Protein AF-A0A821HVY5-F1 (afdb_monomer)

Mean predicted aligned error: 15.12 Å

Sequence (178 aa):
MSQFQRIVSSIETFTDIDECVDFLTDIKDQQVFFIVSDKTSETFVPLIHDVPQIDSIYIFYDNVVNHEQNMKEWRKVKAVVNDISFICDQLKQNTRQCELNLIPISIVSASSVVDLNELDQSFMYSQLLKETLLEMKYDDKAKKEFVDFCRVLYSDNNVQLGIIDEFERDYHLHSPIW

pLDDT: mean 75.5, std 14.52, range [31.12, 94.88]

Foldseek 3Di:
DQPPDDPPPDDDDDPDLVVVVVVLQPDDPAADEAEEEPVCCVPRCVVCLPRPSYQAYEYAYCDDDPPVPPPVVRPRYPYYDPDVVVVVVVVVVVVVVVVVVVPPDDLDDPPPPDDPVSVVVSVVVVVVVVVCVVPDDDDLVVVVVVLVVQCVVCVPPPVSPVVSVCCNVCVVVDDDDD

Nearest PDB structures (foldseek):
  1p91-assembly1_A  TM=6.527E-01  e=1.108E-01  Escherichia coli
  6ulu-assembly1_A  TM=2.894E-01  e=2.275E-01  Salmonella enterica subsp. enterica serovar Typhimurium
  6qe6-assembly2_B  TM=4.703E-01  e=7.882E-01  Mycoplasma capricolum subsp. capricolum
  6o96-assembly1_K  TM=4.948E-01  e=2.245E+00  Homo sapiens
  1pjt-assembly1_A  TM=2.813E-01  e=1.024E+00  Salmonella enterica subsp. enterica serovar Typhimurium

Secondary structure (DSSP, 8-state):
--------------S-HHHHHHHHHH--S--EEEEEEHHHHHHHHHHHTT-TTEEEEEEE-SS----HHHHTTSTTEEEEES-HHHHHHHHHHHHHHHHHHT-S--SS-TT-SS-TTHHHHHHHHHHHHHHHHHHS---HHHHHHHHHHHHHHTTT-HHHHHHHHHHHHHTTTSPPP-

Radius of gyration: 22.74 Å; Cα contacts (8 Å, |Δi|>4): 103; chains: 1; bounding box: 56×32×54 Å

Solvent-accessible surface area (backbone atoms only — not comparable to full-atom values): 11254 Å² total; per-residue (Å²): 143,79,88,75,76,79,87,69,86,76,86,84,85,72,93,51,68,65,64,45,49,53,52,62,69,70,58,81,92,57,80,38,79,46,77,39,51,47,97,52,35,84,73,44,46,79,75,51,70,78,44,83,42,53,66,38,34,36,35,40,35,95,64,99,66,96,61,73,81,71,56,73,76,42,90,42,50,77,48,80,42,70,51,66,66,59,54,52,53,51,50,52,51,52,51,49,51,54,53,58,71,63,49,93,74,76,69,64,70,95,78,71,85,81,58,83,68,55,57,61,52,28,48,52,52,51,50,52,48,50,50,51,63,70,69,51,82,83,46,76,63,56,53,48,54,50,50,54,51,49,48,65,76,36,68,90,34,70,68,60,44,51,52,50,55,49,47,71,72,46,54,82,80,50,76,81,89,127

Structure (mmCIF, N/CA/C/O backbone):
data_AF-A0A821HVY5-F1
#
_entry.id   AF-A0A821HVY5-F1
#
loop_
_atom_site.group_PDB
_atom_site.id
_atom_site.type_symbol
_atom_site.label_atom_id
_atom_site.label_alt_id
_atom_site.label_comp_id
_atom_site.label_asym_id
_atom_site.label_entity_id
_atom_site.label_seq_id
_atom_site.pdbx_PDB_ins_code
_atom_site.Cartn_x
_atom_site.Cartn_y
_atom_site.Cartn_z
_atom_site.occupancy
_atom_site.B_iso_or_equiv
_atom_site.auth_seq_id
_atom_site.auth_comp_id
_atom_site.auth_asym_id
_atom_site.auth_atom_id
_atom_site.pdbx_PDB_model_num
ATOM 1 N N . MET A 1 1 ? 3.796 -16.084 -13.811 1.00 31.12 1 MET A N 1
ATOM 2 C CA . MET A 1 1 ? 4.777 -15.288 -13.047 1.00 31.12 1 MET A CA 1
ATOM 3 C C . MET A 1 1 ? 4.561 -13.824 -13.385 1.00 31.12 1 MET A C 1
ATOM 5 O O . MET A 1 1 ? 4.973 -13.400 -14.452 1.00 31.12 1 MET A O 1
ATOM 9 N N . SER A 1 2 ? 3.865 -13.098 -12.514 1.00 34.97 2 SER A N 1
ATOM 10 C CA . SER A 1 2 ? 3.763 -11.630 -12.508 1.00 34.97 2 SER A CA 1
ATOM 11 C C . SER A 1 2 ? 3.148 -11.234 -11.159 1.00 34.97 2 SER A C 1
ATOM 13 O O . SER A 1 2 ? 1.987 -10.854 -11.073 1.00 34.97 2 SER A O 1
ATOM 15 N N . GLN A 1 3 ? 3.897 -11.462 -10.075 1.00 40.59 3 GLN A N 1
ATOM 16 C CA . GLN A 1 3 ? 3.490 -11.159 -8.693 1.00 40.59 3 GLN A CA 1
ATOM 17 C C . GLN A 1 3 ? 4.004 -9.781 -8.244 1.00 40.59 3 GLN A C 1
ATOM 19 O O . GLN A 1 3 ? 4.443 -9.614 -7.116 1.00 40.59 3 GLN A O 1
ATOM 24 N N . PHE A 1 4 ? 3.965 -8.783 -9.124 1.00 43.47 4 PHE A N 1
ATOM 25 C CA . PHE A 1 4 ? 4.011 -7.392 -8.680 1.00 43.47 4 PHE A CA 1
ATOM 26 C C . PHE A 1 4 ? 2.579 -6.887 -8.732 1.00 43.47 4 PHE A C 1
ATOM 28 O O . PHE A 1 4 ? 2.100 -6.407 -9.757 1.00 43.47 4 PHE A O 1
ATOM 35 N N . GLN A 1 5 ? 1.854 -7.151 -7.646 1.00 44.25 5 GLN A N 1
ATOM 36 C CA . GLN A 1 5 ? 0.486 -6.692 -7.491 1.00 44.25 5 GLN A CA 1
ATOM 37 C C . GLN A 1 5 ? 0.465 -5.170 -7.581 1.00 44.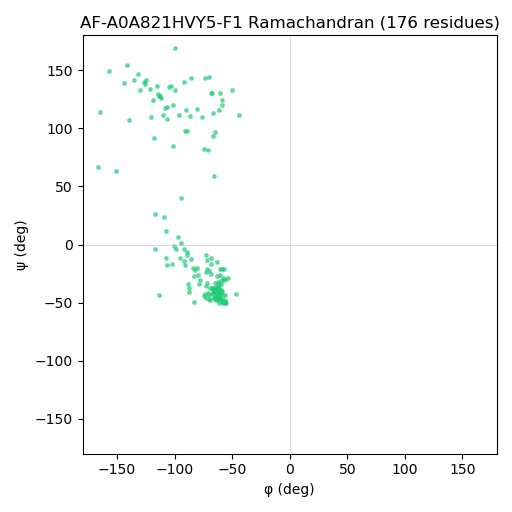25 5 GLN A C 1
ATOM 39 O O . GLN A 1 5 ? 1.149 -4.463 -6.845 1.00 44.25 5 GLN A O 1
ATOM 44 N N . ARG A 1 6 ? -0.350 -4.691 -8.516 1.00 47.44 6 ARG A N 1
ATOM 45 C CA . ARG A 1 6 ? -0.863 -3.329 -8.595 1.00 47.44 6 ARG A CA 1
ATOM 46 C C . ARG A 1 6 ? -1.301 -2.927 -7.177 1.00 47.44 6 ARG A C 1
ATOM 48 O O . ARG A 1 6 ? -2.285 -3.478 -6.687 1.00 47.44 6 ARG A O 1
ATOM 55 N N . ILE A 1 7 ? -0.609 -1.992 -6.517 1.00 49.81 7 ILE A N 1
ATOM 56 C CA . ILE A 1 7 ? -1.192 -1.303 -5.356 1.00 49.81 7 ILE A CA 1
ATOM 57 C C . ILE A 1 7 ? -2.270 -0.386 -5.927 1.00 49.81 7 ILE A C 1
ATOM 59 O O . ILE A 1 7 ? -2.045 0.789 -6.205 1.00 49.81 7 ILE A O 1
ATOM 63 N N . VAL A 1 8 ? -3.439 -0.949 -6.209 1.00 50.59 8 VAL A N 1
ATOM 64 C CA . VAL A 1 8 ? -4.644 -0.141 -6.336 1.00 50.59 8 VAL A CA 1
ATOM 65 C C . VAL A 1 8 ? -5.209 -0.076 -4.942 1.00 50.59 8 VAL A C 1
ATOM 67 O O . VAL A 1 8 ? -5.856 -1.011 -4.487 1.00 50.59 8 VAL A O 1
ATOM 70 N N . SER A 1 9 ? -4.919 1.019 -4.252 1.00 62.47 9 SER A N 1
ATOM 71 C CA . SER A 1 9 ? -5.702 1.404 -3.089 1.00 62.47 9 SER A CA 1
ATOM 72 C C . SER A 1 9 ? -7.101 1.759 -3.596 1.00 62.47 9 SER A C 1
ATOM 74 O O . SER A 1 9 ? -7.320 2.869 -4.079 1.00 62.47 9 SER A O 1
ATOM 76 N N . SER A 1 10 ? -8.023 0.797 -3.586 1.00 71.50 10 SER A N 1
ATOM 77 C CA . SER A 1 10 ? -9.446 1.067 -3.782 1.00 71.50 10 SER A CA 1
ATOM 78 C C . SER A 1 10 ? -10.073 1.442 -2.442 1.00 71.50 10 SER A C 1
ATOM 80 O O . SER A 1 10 ? -9.687 0.932 -1.390 1.00 71.50 10 SER A O 1
ATOM 82 N N . ILE A 1 11 ? -11.011 2.384 -2.481 1.00 80.00 11 ILE A N 1
ATOM 83 C CA . ILE A 1 11 ? -11.826 2.750 -1.325 1.00 80.00 11 ILE A CA 1
ATOM 84 C C . ILE A 1 11 ? -13.228 2.258 -1.636 1.00 80.00 11 ILE A C 1
ATOM 86 O O . ILE A 1 11 ? -13.880 2.802 -2.523 1.00 80.00 11 ILE A O 1
ATOM 90 N N . GLU A 1 12 ? -13.669 1.246 -0.899 1.00 85.75 12 GLU A N 1
ATOM 91 C CA . GLU A 1 12 ? -15.028 0.722 -0.978 1.00 85.75 12 GLU A CA 1
ATOM 92 C C . GLU A 1 12 ? -15.813 1.187 0.248 1.00 85.75 12 GLU A C 1
ATOM 94 O O . GLU A 1 12 ? -15.304 1.164 1.374 1.00 85.75 12 GLU A O 1
ATOM 99 N N . THR A 1 13 ? -17.047 1.639 0.037 1.00 86.38 13 THR A N 1
ATOM 100 C CA . THR A 1 13 ? -17.940 2.082 1.108 1.00 86.38 13 THR A CA 1
ATOM 101 C C . THR A 1 13 ? -19.215 1.258 1.090 1.00 86.38 13 THR A C 1
ATOM 103 O O . THR A 1 13 ? -19.829 1.062 0.046 1.00 86.38 13 THR A O 1
ATOM 106 N N . PHE A 1 14 ? -19.632 0.806 2.268 1.00 87.00 14 PHE A N 1
ATOM 107 C CA . PHE A 1 14 ? -20.808 -0.039 2.429 1.00 87.00 14 PHE A CA 1
ATOM 108 C C . PHE A 1 14 ? -21.761 0.590 3.437 1.00 87.00 14 PHE A C 1
ATOM 110 O O . PHE A 1 14 ? -21.341 1.107 4.475 1.00 87.00 14 PHE A O 1
ATOM 117 N N . THR A 1 15 ? -23.052 0.550 3.124 1.00 84.12 15 THR A N 1
ATOM 118 C CA . THR A 1 15 ? -24.129 0.903 4.063 1.00 84.12 15 THR A CA 1
ATOM 119 C C . THR A 1 15 ? -24.883 -0.325 4.560 1.00 84.12 15 THR A C 1
ATOM 121 O O . THR A 1 15 ? -25.583 -0.232 5.566 1.00 84.12 15 THR A O 1
ATOM 124 N N . ASP A 1 16 ? -24.745 -1.448 3.854 1.00 85.62 16 ASP A N 1
ATOM 125 C CA . ASP A 1 16 ? -25.322 -2.739 4.201 1.00 85.62 16 ASP A CA 1
ATOM 126 C C . ASP A 1 16 ? -24.247 -3.661 4.798 1.00 85.62 16 ASP A C 1
ATOM 128 O O . ASP A 1 16 ? -23.102 -3.697 4.340 1.00 85.62 16 ASP A O 1
ATOM 132 N N . ILE A 1 17 ? -24.613 -4.355 5.874 1.00 81.25 17 ILE A N 1
ATOM 133 C CA . ILE A 1 17 ? -23.706 -5.218 6.639 1.00 81.25 17 ILE A CA 1
ATOM 134 C C . ILE A 1 17 ? -23.402 -6.502 5.870 1.00 81.25 17 ILE A C 1
ATOM 136 O O . ILE A 1 17 ? -22.245 -6.919 5.849 1.00 81.25 17 ILE A O 1
ATOM 140 N N . ASP A 1 18 ? -24.411 -7.107 5.245 1.00 84.69 18 ASP A N 1
ATOM 141 C CA . ASP A 1 18 ? -24.272 -8.392 4.565 1.00 84.69 18 ASP A CA 1
ATOM 142 C C . ASP A 1 18 ? -23.429 -8.215 3.297 1.00 84.69 18 ASP A C 1
ATOM 144 O O . ASP A 1 18 ? -22.467 -8.952 3.094 1.00 84.69 18 ASP A O 1
ATOM 148 N N . GLU A 1 19 ? -23.678 -7.150 2.527 1.00 88.38 19 GLU A N 1
ATOM 149 C CA . GLU A 1 19 ? -22.866 -6.800 1.351 1.00 88.38 19 GLU A CA 1
ATOM 150 C C . GLU A 1 19 ? -21.386 -6.579 1.713 1.00 88.38 19 GLU A C 1
ATOM 152 O O . GLU A 1 19 ? -20.480 -7.013 0.997 1.00 88.38 19 GLU A O 1
ATOM 157 N N . CYS A 1 20 ? -21.126 -5.934 2.854 1.00 88.75 20 CYS A N 1
ATOM 158 C CA . CYS A 1 20 ? -19.768 -5.696 3.332 1.00 88.75 20 CYS A CA 1
ATOM 159 C C . CYS A 1 20 ? -19.060 -6.998 3.731 1.00 88.75 20 CYS A C 1
ATOM 161 O O . CYS A 1 20 ? -17.885 -7.189 3.410 1.00 88.75 20 CYS A O 1
ATOM 163 N N . VAL A 1 21 ? -19.760 -7.898 4.430 1.00 85.44 21 VAL A N 1
ATOM 164 C CA . VAL A 1 21 ? -19.210 -9.201 4.826 1.00 85.44 21 VAL A CA 1
ATOM 165 C C . VAL A 1 21 ? -18.942 -10.064 3.598 1.00 85.44 21 VAL A C 1
ATOM 167 O O . VAL A 1 21 ? -17.841 -10.603 3.488 1.00 85.44 21 VAL A O 1
ATOM 170 N N . ASP A 1 22 ? -19.884 -10.135 2.659 1.00 87.75 22 ASP A N 1
ATOM 171 C CA . ASP A 1 22 ? -19.725 -10.882 1.410 1.00 87.75 22 ASP A CA 1
ATOM 172 C C . ASP A 1 22 ? -18.475 -10.405 0.658 1.00 87.75 22 ASP A C 1
ATOM 174 O O . ASP A 1 22 ? -17.584 -11.206 0.353 1.00 87.75 22 ASP A O 1
ATOM 178 N N . PHE A 1 23 ? -18.324 -9.086 0.493 1.00 89.00 23 PHE A N 1
ATOM 179 C CA . PHE A 1 23 ? -17.137 -8.488 -0.116 1.00 89.00 23 PHE A CA 1
ATOM 180 C C . PHE A 1 23 ? -15.838 -8.883 0.604 1.00 89.00 23 PHE A C 1
ATOM 182 O O . PHE A 1 23 ? -14.874 -9.311 -0.034 1.00 89.00 23 PHE A O 1
ATOM 189 N N . LEU A 1 24 ? -15.805 -8.781 1.937 1.00 87.00 24 LEU A N 1
ATOM 190 C CA . LEU A 1 24 ? -14.633 -9.145 2.739 1.00 87.00 24 LEU A CA 1
ATOM 191 C C . LEU A 1 24 ? -14.269 -10.631 2.607 1.00 87.00 24 LEU A C 1
ATOM 193 O O . LEU A 1 24 ? -13.085 -10.971 2.646 1.00 87.00 24 LEU A O 1
ATOM 197 N N . THR A 1 25 ? -15.261 -11.510 2.447 1.00 83.06 25 THR A N 1
ATOM 198 C CA . THR A 1 25 ? -15.037 -12.955 2.291 1.00 83.06 25 THR A CA 1
ATOM 199 C C . THR A 1 25 ? -14.616 -13.367 0.880 1.00 83.06 25 THR A C 1
ATOM 201 O O . THR A 1 25 ? -13.905 -14.365 0.729 1.00 83.06 25 THR A O 1
ATOM 204 N N . ASP A 1 26 ? -14.983 -12.590 -0.141 1.00 86.06 26 ASP A N 1
ATOM 205 C CA . ASP A 1 26 ? -14.648 -12.870 -1.540 1.00 86.06 26 ASP A CA 1
ATOM 206 C C . ASP A 1 26 ? -13.235 -12.409 -1.935 1.00 86.06 26 ASP A C 1
ATOM 208 O O . ASP A 1 26 ? -12.638 -12.945 -2.880 1.00 86.06 26 ASP A O 1
ATOM 212 N N . ILE A 1 27 ? -12.654 -11.459 -1.197 1.00 84.88 27 ILE A N 1
ATOM 213 C CA . ILE A 1 27 ? -11.277 -11.000 -1.408 1.00 84.88 27 ILE A CA 1
ATOM 214 C C . ILE A 1 27 ? -10.279 -12.111 -1.053 1.00 84.88 27 ILE A C 1
ATOM 216 O O . ILE A 1 27 ? -10.306 -12.685 0.034 1.00 84.88 27 ILE A O 1
ATOM 220 N N . LYS A 1 28 ? -9.327 -12.390 -1.952 1.00 76.56 28 LYS A N 1
ATOM 221 C CA . LYS A 1 28 ? -8.307 -13.441 -1.747 1.00 76.56 28 LYS A CA 1
ATOM 222 C C . LYS A 1 28 ? -6.890 -12.912 -1.604 1.00 76.56 28 LYS A C 1
ATOM 224 O O . LYS A 1 28 ? -6.168 -13.349 -0.717 1.00 76.56 28 LYS A O 1
ATOM 229 N N . ASP A 1 29 ? -6.511 -11.957 -2.447 1.00 75.19 29 ASP A N 1
ATOM 230 C CA . ASP A 1 29 ? -5.110 -11.558 -2.604 1.00 75.19 29 ASP A CA 1
ATOM 231 C C . ASP A 1 29 ? -4.851 -10.095 -2.204 1.00 75.19 29 ASP A C 1
ATOM 233 O O . ASP A 1 29 ? -3.936 -9.466 -2.731 1.00 75.19 29 ASP A O 1
ATOM 237 N N . GLN A 1 30 ? -5.667 -9.525 -1.311 1.00 76.12 30 GLN A N 1
ATOM 238 C CA . GLN A 1 30 ? -5.525 -8.140 -0.847 1.00 76.12 30 GLN A CA 1
ATOM 239 C C . GLN A 1 30 ? -5.594 -8.063 0.680 1.00 76.12 30 GLN A C 1
ATOM 241 O O . GLN A 1 30 ? -6.319 -8.827 1.318 1.00 76.12 30 GLN A O 1
ATOM 246 N N . GLN A 1 31 ? -4.845 -7.118 1.251 1.00 81.19 31 GLN A N 1
ATOM 247 C CA . GLN A 1 31 ? -5.000 -6.714 2.645 1.00 81.19 31 GLN A CA 1
ATOM 248 C C . GLN A 1 31 ? -5.978 -5.548 2.746 1.00 81.19 31 GLN A C 1
ATOM 250 O O . GLN A 1 31 ? -5.938 -4.618 1.941 1.00 81.19 31 GLN A O 1
ATOM 255 N N . VAL A 1 32 ? -6.828 -5.592 3.766 1.00 86.94 32 VAL A N 1
ATOM 256 C CA . VAL A 1 32 ? -7.878 -4.606 4.007 1.00 86.94 32 VAL A CA 1
ATOM 257 C C . VAL A 1 32 ? -7.574 -3.822 5.279 1.00 86.94 32 VAL A C 1
ATOM 259 O O . VAL A 1 32 ? -7.379 -4.396 6.356 1.00 86.94 32 VAL A O 1
ATOM 262 N N . PHE A 1 33 ? -7.597 -2.496 5.152 1.00 87.06 33 PHE A N 1
ATOM 263 C CA . PHE A 1 33 ? -7.709 -1.570 6.273 1.00 87.06 33 PHE A CA 1
ATOM 264 C C . PHE A 1 33 ? -9.178 -1.188 6.417 1.00 87.06 33 PHE A C 1
ATOM 266 O O . PHE A 1 33 ? -9.741 -0.531 5.544 1.00 87.06 33 PHE A O 1
ATOM 273 N N . PHE A 1 34 ? -9.813 -1.630 7.498 1.00 89.00 34 PHE A N 1
ATOM 274 C CA . PHE A 1 34 ? -11.249 -1.469 7.682 1.00 89.00 34 PHE A CA 1
ATOM 275 C C . PHE A 1 34 ? -11.556 -0.277 8.590 1.00 89.00 34 PHE A C 1
ATOM 277 O O . PHE A 1 34 ? -10.957 -0.144 9.657 1.00 89.00 34 PHE A O 1
ATOM 284 N N . ILE A 1 35 ? -12.500 0.577 8.190 1.00 88.56 35 ILE A N 1
ATOM 285 C CA . ILE A 1 35 ? -12.980 1.706 8.997 1.00 88.56 35 ILE A CA 1
ATOM 286 C C . ILE A 1 35 ? -14.470 1.505 9.251 1.00 88.56 35 ILE A C 1
ATOM 288 O O . ILE A 1 35 ? -15.245 1.384 8.306 1.00 88.56 35 ILE A O 1
ATOM 292 N N . VAL A 1 36 ? -14.880 1.496 10.517 1.00 86.81 36 VAL A N 1
ATOM 293 C CA . VAL A 1 36 ? -16.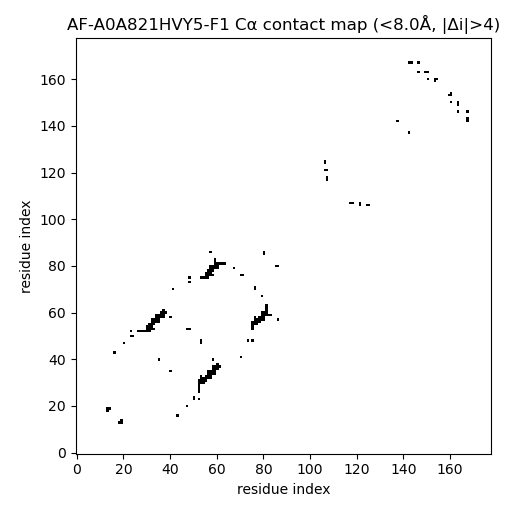278 1.295 10.915 1.00 86.81 36 VAL A CA 1
ATOM 294 C C . VAL A 1 36 ? -16.763 2.428 11.799 1.00 86.81 36 VAL A C 1
ATOM 296 O O . VAL A 1 36 ? -16.032 2.915 12.660 1.00 86.81 36 VAL A O 1
ATOM 299 N N . SER A 1 37 ? -18.013 2.844 11.601 1.00 81.56 37 SER A N 1
ATOM 300 C CA . SER A 1 37 ? -18.649 3.806 12.496 1.00 81.56 37 SER A CA 1
ATOM 301 C C . SER A 1 37 ? -19.016 3.152 13.831 1.00 81.56 37 SER A C 1
ATOM 303 O O . SER A 1 37 ? -19.459 2.003 13.873 1.00 81.56 37 SER A O 1
ATOM 305 N N . ASP A 1 38 ? -18.875 3.891 14.926 1.00 70.19 38 ASP A N 1
ATOM 306 C CA . ASP A 1 38 ? -19.070 3.372 16.284 1.00 70.19 38 ASP A CA 1
ATOM 307 C C . ASP A 1 38 ? -20.474 2.812 16.554 1.00 70.19 38 ASP A C 1
ATOM 309 O O . ASP A 1 38 ? -20.627 1.781 17.197 1.00 70.19 38 ASP A O 1
ATOM 313 N N . LYS A 1 39 ? -21.515 3.400 15.950 1.00 68.19 39 LYS A N 1
ATOM 314 C CA . LYS A 1 39 ? -22.911 2.945 16.112 1.00 68.19 39 LYS A CA 1
ATOM 315 C C . LYS A 1 39 ? -23.145 1.492 15.678 1.00 68.19 39 LYS A C 1
ATOM 317 O O . LYS A 1 39 ? -24.141 0.895 16.072 1.00 68.19 39 LYS A O 1
ATOM 322 N N . THR A 1 40 ? -22.258 0.952 14.848 1.00 65.50 40 THR A N 1
ATOM 323 C CA . THR A 1 40 ? -22.327 -0.401 14.278 1.00 65.50 40 THR A CA 1
ATOM 324 C C . THR A 1 40 ? -21.161 -1.286 14.724 1.00 65.50 40 THR A C 1
ATOM 326 O O . THR A 1 40 ? -21.114 -2.466 14.384 1.00 65.50 40 THR A O 1
ATOM 329 N N . SER A 1 41 ? -20.204 -0.738 15.476 1.00 67.38 41 SER A N 1
ATOM 330 C CA . SER A 1 41 ? -18.918 -1.379 15.756 1.00 67.38 41 SER A CA 1
ATOM 331 C C . SER A 1 41 ? -19.057 -2.573 16.713 1.00 67.38 41 SER A C 1
ATOM 333 O O . SER A 1 41 ? -18.479 -3.630 16.460 1.00 67.38 41 SER A O 1
ATOM 335 N N . GLU A 1 42 ? -19.880 -2.451 17.761 1.00 71.88 42 GLU A N 1
ATOM 336 C CA . GLU A 1 42 ? -20.090 -3.498 18.774 1.00 71.88 42 GLU A CA 1
ATOM 337 C C . GLU A 1 42 ? -20.686 -4.785 18.188 1.00 71.88 42 GLU A C 1
ATOM 339 O O . GLU A 1 42 ? -20.377 -5.881 18.651 1.00 71.88 42 GLU A O 1
ATOM 344 N N . THR A 1 43 ? -21.519 -4.668 17.152 1.00 74.06 43 THR A N 1
ATOM 345 C CA . THR A 1 43 ? -22.148 -5.819 16.487 1.00 74.06 43 THR A CA 1
ATOM 346 C C . THR A 1 43 ? -21.280 -6.373 15.363 1.00 74.06 43 THR A C 1
ATOM 348 O O . THR A 1 43 ? -21.261 -7.580 15.136 1.00 74.06 43 THR A O 1
ATOM 351 N N . PHE A 1 44 ? -20.550 -5.503 14.664 1.00 78.75 44 PHE A N 1
ATOM 352 C CA . PHE A 1 44 ? -19.846 -5.869 13.439 1.00 78.75 44 PHE A CA 1
ATOM 353 C C . PHE A 1 44 ? -18.440 -6.419 13.695 1.00 78.75 44 PHE A C 1
ATOM 355 O O . PHE A 1 44 ? -18.048 -7.411 13.086 1.00 78.75 44 PHE A O 1
ATOM 362 N N . VAL A 1 45 ? -17.684 -5.838 14.635 1.00 82.62 45 VAL A N 1
ATOM 363 C CA . VAL A 1 45 ? -16.309 -6.281 14.931 1.00 82.62 45 VAL A CA 1
ATOM 364 C C . VAL A 1 45 ? -16.241 -7.774 15.301 1.00 82.62 45 VAL A C 1
ATOM 366 O O . VAL A 1 45 ? -15.386 -8.463 14.742 1.00 82.62 45 VAL A O 1
ATOM 369 N N . PRO A 1 46 ? -17.145 -8.337 16.130 1.00 84.06 46 PRO A N 1
ATOM 370 C CA . PRO A 1 46 ? -17.157 -9.774 16.407 1.00 84.06 46 PRO A CA 1
ATOM 371 C C . PRO A 1 46 ? -17.370 -10.661 15.170 1.00 84.06 46 PRO A C 1
ATOM 373 O O . PRO A 1 46 ? -16.899 -11.792 15.167 1.00 84.06 46 PRO A O 1
ATOM 376 N N . LEU A 1 47 ? -18.028 -10.174 14.114 1.00 82.62 47 LEU A N 1
ATOM 377 C CA . LEU A 1 47 ? -18.259 -10.945 12.884 1.00 82.62 47 LEU A CA 1
ATOM 378 C C . LEU A 1 47 ? -17.022 -10.979 11.981 1.00 82.62 47 LEU A C 1
ATOM 380 O O . LEU A 1 47 ? -16.766 -11.986 11.327 1.00 82.62 47 LEU A O 1
ATOM 384 N N . ILE A 1 48 ? -16.245 -9.892 11.960 1.00 84.81 48 ILE A N 1
ATOM 385 C CA . ILE A 1 48 ? -15.147 -9.715 10.998 1.00 84.81 48 ILE A CA 1
ATOM 386 C C . ILE A 1 48 ? -13.742 -9.842 11.598 1.00 84.81 48 ILE A C 1
ATOM 388 O O . ILE A 1 48 ? -12.769 -9.930 10.852 1.00 84.81 48 ILE A O 1
ATOM 392 N N . HIS A 1 49 ? -13.590 -9.862 12.927 1.00 82.25 49 HIS A N 1
ATOM 393 C CA . HIS A 1 49 ? -12.265 -9.855 13.564 1.00 82.25 49 HIS A CA 1
ATOM 394 C C . HIS A 1 49 ? -11.370 -11.033 13.143 1.00 82.25 49 HIS A C 1
ATOM 396 O O . HIS A 1 49 ? -10.148 -10.885 13.083 1.00 82.25 49 HIS A O 1
ATOM 402 N N . ASP A 1 50 ? -11.949 -12.177 12.786 1.00 84.19 50 ASP A N 1
ATOM 403 C CA . ASP A 1 50 ? -11.199 -13.361 12.364 1.00 84.19 50 ASP A CA 1
ATOM 404 C C . ASP A 1 50 ? -10.921 -13.421 10.855 1.00 84.19 50 ASP A C 1
ATOM 406 O O . ASP A 1 50 ? -10.122 -14.252 10.426 1.00 84.19 50 ASP A O 1
ATOM 410 N N . VAL A 1 51 ? -11.473 -12.504 10.048 1.00 86.56 51 VAL A N 1
ATOM 411 C CA . VAL A 1 51 ? -11.259 -12.467 8.588 1.00 86.56 51 VAL A CA 1
ATOM 412 C C . VAL A 1 51 ? -9.766 -12.253 8.285 1.00 86.56 51 VAL A C 1
ATOM 414 O O . VAL A 1 51 ? -9.222 -11.203 8.649 1.00 86.56 51 VAL A O 1
ATOM 417 N N . PRO A 1 52 ? -9.065 -13.217 7.655 1.00 85.56 52 PRO A N 1
ATOM 418 C CA . PRO A 1 52 ? -7.611 -13.159 7.464 1.00 85.56 52 PRO A CA 1
ATOM 419 C C . PRO A 1 52 ? -7.117 -11.951 6.663 1.00 85.56 52 PRO A C 1
ATOM 421 O O . PRO A 1 52 ? -6.016 -11.465 6.904 1.00 85.56 52 PRO A O 1
ATOM 424 N N . GLN A 1 53 ? -7.934 -11.471 5.729 1.00 86.62 53 GLN A N 1
ATOM 425 C CA . GLN A 1 53 ? -7.637 -10.364 4.825 1.00 86.62 53 GLN A CA 1
ATOM 426 C C . GLN A 1 53 ? -7.603 -9.016 5.555 1.00 86.62 53 GLN A C 1
ATOM 428 O O . GLN A 1 53 ? -6.962 -8.080 5.083 1.00 86.62 53 GLN A O 1
ATOM 433 N N . ILE A 1 54 ? -8.268 -8.901 6.708 1.00 88.69 54 ILE A N 1
ATOM 434 C CA . ILE A 1 54 ? -8.273 -7.674 7.504 1.00 88.69 54 ILE A CA 1
ATOM 435 C C . ILE A 1 54 ? -6.982 -7.605 8.313 1.00 88.69 54 ILE A C 1
ATOM 437 O O . ILE A 1 54 ? -6.754 -8.426 9.205 1.00 88.69 54 ILE A O 1
ATOM 441 N N . ASP A 1 55 ? -6.168 -6.593 8.025 1.00 86.69 55 ASP A N 1
ATOM 442 C CA . ASP A 1 55 ? -4.949 -6.299 8.781 1.00 86.69 55 ASP A CA 1
ATOM 443 C C . ASP A 1 55 ? -5.269 -5.479 10.037 1.00 86.69 55 ASP A C 1
ATOM 445 O O . ASP A 1 55 ? -4.868 -5.819 11.154 1.00 86.69 55 ASP A O 1
ATOM 449 N N . SER A 1 56 ? -6.045 -4.409 9.850 1.00 87.56 56 SER A N 1
ATOM 450 C CA . SER A 1 56 ? -6.311 -3.416 10.885 1.00 87.56 56 SER A CA 1
ATOM 451 C C . SER A 1 56 ? -7.741 -2.885 10.797 1.00 87.56 56 SER A C 1
ATOM 453 O O . SER A 1 56 ? -8.250 -2.609 9.711 1.00 87.56 56 SER A O 1
ATOM 455 N N . ILE A 1 57 ? -8.367 -2.711 11.961 1.00 88.56 57 ILE A N 1
ATOM 456 C CA . ILE A 1 57 ? -9.701 -2.131 12.138 1.00 88.56 57 ILE A CA 1
ATOM 457 C C . ILE A 1 57 ? -9.562 -0.799 12.881 1.00 88.56 57 ILE A C 1
ATOM 459 O O . ILE A 1 57 ? -8.960 -0.734 13.959 1.00 88.56 57 ILE A O 1
ATOM 463 N N . TYR A 1 58 ? -10.153 0.249 12.315 1.00 87.31 58 TYR A N 1
ATOM 464 C CA . TYR A 1 58 ? -10.265 1.582 12.896 1.00 87.31 58 TYR A CA 1
ATOM 465 C C . TYR A 1 58 ? -11.731 1.889 13.170 1.00 87.31 58 TYR A C 1
ATOM 467 O O . TYR A 1 58 ? -12.584 1.735 12.298 1.00 87.31 58 TYR A O 1
ATOM 475 N N . ILE A 1 59 ? -12.028 2.333 14.384 1.00 85.88 59 ILE A N 1
ATOM 476 C CA . ILE A 1 59 ? -13.393 2.645 14.798 1.00 85.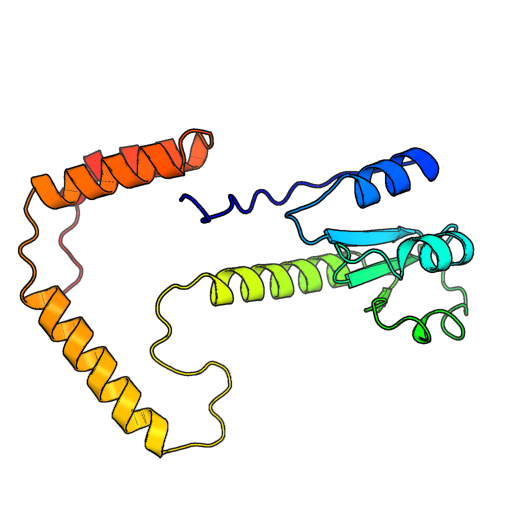88 59 ILE A CA 1
ATOM 477 C C . ILE A 1 59 ? -13.513 4.159 14.900 1.00 85.88 59 ILE A C 1
ATOM 479 O O . ILE A 1 59 ? -12.802 4.790 15.684 1.00 85.88 59 ILE A O 1
ATOM 483 N N . PHE A 1 60 ? -14.383 4.733 14.073 1.00 85.12 60 PHE A N 1
ATOM 484 C CA . PHE A 1 60 ? -14.637 6.165 14.017 1.00 85.12 60 PHE A CA 1
ATOM 485 C C . PHE A 1 60 ? -15.934 6.504 14.758 1.00 85.12 60 PHE A C 1
ATOM 487 O O . PHE A 1 60 ? -17.009 6.024 14.386 1.00 85.12 60 PHE A O 1
ATOM 494 N N . TYR A 1 61 ? -15.852 7.335 15.799 1.00 81.62 61 TYR A N 1
ATOM 495 C CA . TYR A 1 61 ? -17.017 7.780 16.569 1.00 81.62 61 TYR A CA 1
ATOM 496 C C . TYR A 1 61 ? -17.246 9.286 16.437 1.00 81.62 61 TYR A C 1
ATOM 498 O O . TYR A 1 61 ? -16.322 10.086 16.530 1.00 81.62 61 TYR A O 1
ATOM 506 N N . ASP A 1 62 ? -18.509 9.670 16.260 1.00 67.50 62 ASP A N 1
ATOM 507 C CA . ASP A 1 62 ? -18.922 11.067 16.054 1.00 67.50 62 ASP A CA 1
ATOM 508 C C . ASP A 1 62 ? -19.266 11.777 17.384 1.00 67.50 62 ASP A C 1
ATOM 510 O O . ASP A 1 62 ? -19.308 13.000 17.461 1.00 67.50 62 ASP A O 1
ATOM 514 N N . ASN A 1 63 ? -19.504 11.016 18.463 1.00 62.81 63 ASN A N 1
ATOM 515 C CA . ASN A 1 63 ? -19.872 11.532 19.785 1.00 62.81 63 ASN A CA 1
ATOM 516 C C . ASN A 1 63 ? -19.081 10.840 20.896 1.00 62.81 63 ASN A C 1
ATOM 518 O O . ASN A 1 63 ? -18.882 9.631 20.860 1.00 62.81 63 ASN A O 1
ATOM 522 N N . VAL A 1 64 ? -18.678 11.609 21.910 1.00 57.50 64 VAL A N 1
ATOM 523 C CA . VAL A 1 64 ? -17.939 11.126 23.085 1.00 57.50 64 VAL A CA 1
ATOM 524 C C . VAL A 1 64 ? -18.818 10.161 23.881 1.00 57.50 64 VAL A C 1
ATOM 526 O O . VAL A 1 64 ? -19.648 10.596 24.680 1.00 57.50 64 VAL A O 1
ATOM 529 N N . VAL A 1 65 ? -18.655 8.857 23.676 1.00 55.78 65 VAL A N 1
ATOM 530 C CA . VAL A 1 65 ? -19.293 7.849 24.524 1.00 55.78 65 VAL A CA 1
ATOM 531 C C . VAL A 1 65 ? -18.248 6.830 24.980 1.00 55.78 65 VAL A C 1
ATOM 533 O O . VAL A 1 65 ? -17.424 6.359 24.204 1.00 55.78 65 VAL A O 1
ATOM 536 N N . ASN A 1 66 ? -18.269 6.545 26.285 1.00 53.97 66 ASN A N 1
ATOM 537 C CA . ASN A 1 66 ? -17.367 5.664 27.037 1.00 53.97 66 ASN A CA 1
ATOM 538 C C . ASN A 1 66 ? -17.496 4.172 26.632 1.00 53.97 66 ASN A C 1
ATOM 540 O O . ASN A 1 66 ? -17.800 3.332 27.475 1.00 53.97 66 ASN A O 1
ATOM 544 N N . HIS A 1 67 ? -17.261 3.815 25.367 1.00 55.22 67 HIS A N 1
ATOM 545 C CA . HIS A 1 67 ? -17.246 2.412 24.907 1.00 55.22 67 HIS A CA 1
ATOM 546 C C . HIS A 1 67 ? -15.831 1.813 24.822 1.00 55.22 67 HIS A C 1
ATOM 548 O O . HIS A 1 67 ? -15.650 0.667 24.410 1.00 55.22 67 HIS A O 1
ATOM 554 N N . GLU A 1 68 ? -14.806 2.544 25.283 1.00 54.94 68 GLU A N 1
ATOM 555 C CA . GLU A 1 68 ? -13.401 2.111 25.230 1.00 54.94 68 GLU A CA 1
ATOM 556 C C . GLU A 1 68 ? -13.110 0.768 25.922 1.00 54.94 68 GLU A C 1
ATOM 558 O O . GLU A 1 68 ? -12.083 0.149 25.631 1.00 54.94 68 GLU A O 1
ATOM 563 N N . GLN A 1 69 ? -13.963 0.321 26.850 1.00 54.31 69 GLN A N 1
ATOM 564 C CA . GLN A 1 69 ? -13.654 -0.829 27.699 1.00 54.31 69 GLN A CA 1
ATOM 565 C C . GLN A 1 69 ? -13.692 -2.182 26.967 1.00 54.31 69 GLN A C 1
ATOM 567 O O . GLN A 1 69 ? -12.887 -3.042 27.307 1.00 54.31 69 GLN A O 1
ATOM 572 N N . ASN A 1 70 ? -14.555 -2.372 25.960 1.00 56.09 70 ASN A N 1
ATOM 573 C CA . ASN A 1 70 ? -14.796 -3.708 25.383 1.00 56.09 70 ASN A CA 1
ATOM 574 C C . ASN A 1 70 ? -14.082 -3.952 24.044 1.00 56.09 70 ASN A C 1
ATOM 576 O O . ASN A 1 70 ? -13.938 -5.090 23.609 1.00 56.09 70 ASN A O 1
ATOM 580 N N . MET A 1 71 ? -13.615 -2.902 23.364 1.00 61.59 71 MET A N 1
ATOM 581 C CA . MET A 1 71 ? -13.088 -3.039 21.997 1.00 61.59 71 MET A CA 1
ATOM 582 C C . MET A 1 71 ? -11.578 -3.296 21.938 1.00 61.59 71 MET A C 1
ATOM 584 O O . MET A 1 71 ? -11.069 -3.735 20.909 1.00 61.59 71 MET A O 1
ATOM 588 N N . LYS A 1 72 ? -10.864 -3.085 23.054 1.00 63.34 72 LYS A N 1
ATOM 589 C CA . LYS A 1 72 ? -9.423 -3.375 23.188 1.00 63.34 72 LYS A CA 1
ATOM 590 C C . LYS A 1 72 ? -9.115 -4.877 23.266 1.00 63.34 72 LYS A C 1
ATOM 592 O O . LYS A 1 72 ? -7.950 -5.257 23.206 1.00 63.34 72 LYS A O 1
ATOM 597 N N . GLU A 1 73 ? -10.133 -5.727 23.396 1.00 74.12 73 GLU A N 1
ATOM 598 C CA . GLU A 1 73 ? -9.975 -7.187 23.450 1.00 74.12 73 GLU A CA 1
ATOM 599 C C . GLU A 1 73 ? -9.616 -7.789 22.080 1.00 74.12 73 GLU A C 1
ATOM 601 O O . GLU A 1 73 ? -8.969 -8.837 21.997 1.00 74.12 73 GLU A O 1
ATOM 606 N N . TRP A 1 74 ? -9.959 -7.100 20.989 1.00 81.50 74 TRP A N 1
ATOM 607 C CA . TRP A 1 74 ? -9.732 -7.577 19.630 1.00 81.50 74 TRP A CA 1
ATOM 608 C C . TRP A 1 74 ? -8.365 -7.140 19.101 1.00 81.50 74 TRP A C 1
ATOM 610 O O . TRP A 1 74 ? -8.121 -5.960 18.861 1.00 81.50 74 TRP A O 1
ATOM 620 N N . ARG A 1 75 ? -7.477 -8.105 18.825 1.00 82.88 75 ARG A N 1
ATOM 621 C CA . ARG A 1 75 ? -6.087 -7.836 18.395 1.00 82.88 75 ARG A CA 1
ATOM 622 C C . ARG A 1 75 ? -5.956 -6.953 17.148 1.00 82.88 75 ARG A C 1
ATOM 624 O O . ARG A 1 75 ? -4.943 -6.272 16.999 1.00 82.88 75 ARG A O 1
ATOM 631 N N . LYS A 1 76 ? -6.937 -7.000 16.242 1.00 88.25 76 LYS A N 1
ATOM 632 C CA . LYS A 1 76 ? -6.928 -6.233 14.986 1.00 88.25 76 LYS A CA 1
ATOM 633 C C . LYS A 1 76 ? -7.477 -4.814 15.131 1.00 88.25 76 LYS A C 1
ATOM 635 O O . LYS A 1 76 ? -7.283 -4.009 14.226 1.00 88.25 76 LYS A O 1
ATOM 640 N N . VAL A 1 77 ? -8.127 -4.478 16.247 1.00 86.94 77 VAL A N 1
ATOM 641 C CA . VAL A 1 77 ? -8.592 -3.109 16.504 1.00 86.94 77 VAL A CA 1
ATOM 642 C C . VAL A 1 77 ? -7.390 -2.262 16.908 1.00 86.94 77 VAL A C 1
ATOM 644 O O . VAL A 1 77 ? -6.810 -2.447 17.976 1.00 86.94 77 VAL A O 1
ATOM 647 N N . LYS A 1 78 ? -6.983 -1.347 16.024 1.00 85.25 78 LYS A N 1
ATOM 648 C CA . LYS A 1 78 ? -5.799 -0.500 16.232 1.00 85.25 78 LYS A CA 1
ATOM 649 C C . LYS A 1 78 ? -6.123 0.772 16.991 1.00 85.25 78 LYS A C 1
ATOM 651 O O . LYS A 1 78 ? -5.308 1.225 17.791 1.00 85.25 78 LYS A O 1
ATOM 656 N N . ALA A 1 79 ? -7.285 1.360 16.723 1.00 81.00 79 ALA A N 1
ATOM 657 C CA . ALA A 1 79 ? -7.675 2.616 17.337 1.00 81.00 79 ALA A CA 1
ATOM 658 C C . ALA A 1 79 ? -9.192 2.809 17.333 1.00 81.00 79 ALA A C 1
ATOM 660 O O . ALA A 1 79 ? -9.891 2.385 16.411 1.00 81.00 79 ALA A O 1
ATOM 661 N N . VAL A 1 80 ? -9.659 3.516 18.359 1.00 82.69 80 VAL A N 1
ATOM 662 C CA . VAL A 1 80 ? -11.015 4.050 18.481 1.00 82.69 80 VAL A CA 1
ATOM 663 C C . VAL A 1 80 ? -10.850 5.560 18.615 1.00 82.69 80 VAL A C 1
ATOM 665 O O . VAL A 1 80 ? -10.286 6.020 19.607 1.00 82.69 80 VAL A O 1
ATOM 668 N N . VAL A 1 81 ? -11.239 6.334 17.599 1.00 82.81 81 VAL A N 1
ATOM 669 C CA . VAL A 1 81 ? -10.955 7.782 17.526 1.00 82.81 81 VAL A CA 1
ATOM 670 C C . VAL A 1 81 ? -12.121 8.580 16.945 1.00 82.81 81 VAL A C 1
ATOM 672 O O . VAL A 1 81 ? -12.904 8.069 16.151 1.00 82.81 81 VAL A O 1
ATOM 675 N N . ASN A 1 82 ? -12.204 9.858 17.313 1.00 82.69 82 ASN A N 1
ATOM 676 C CA . ASN A 1 82 ? -13.131 10.840 16.734 1.00 82.69 82 ASN A CA 1
ATOM 677 C C . ASN A 1 82 ? -12.480 11.760 15.698 1.00 82.69 82 ASN A C 1
ATOM 679 O O . ASN A 1 82 ? -13.142 12.626 15.133 1.00 82.69 82 ASN A O 1
ATOM 683 N N . ASP A 1 83 ? -11.181 11.599 15.457 1.00 82.31 83 ASP A N 1
ATOM 684 C CA . ASP A 1 83 ? -10.452 12.393 14.482 1.00 82.31 83 ASP A CA 1
ATOM 685 C C . ASP A 1 83 ? -10.147 11.547 13.248 1.00 82.31 83 ASP A C 1
ATOM 687 O O . ASP A 1 83 ? -9.292 10.658 13.260 1.00 82.31 83 ASP A O 1
ATOM 691 N N . ILE A 1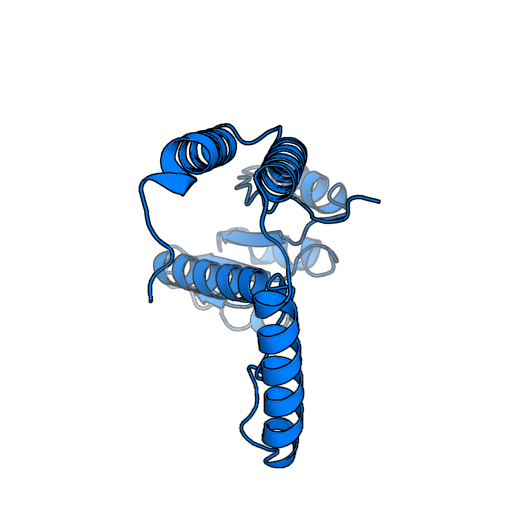 84 ? -10.847 11.843 12.155 1.00 82.56 84 ILE A N 1
ATOM 692 C CA . ILE A 1 84 ? -10.603 11.199 10.865 1.00 82.56 84 ILE A CA 1
ATOM 693 C C . ILE A 1 84 ? -9.195 11.516 10.347 1.00 82.56 84 ILE A C 1
ATOM 695 O O . ILE A 1 84 ? -8.603 10.694 9.649 1.00 82.56 84 ILE A O 1
ATOM 699 N N . SER A 1 85 ? -8.619 12.662 10.730 1.00 83.44 85 SER A N 1
ATOM 700 C CA . SER A 1 85 ? -7.259 13.063 10.355 1.00 83.44 85 SER A CA 1
ATOM 701 C C . SER A 1 85 ? -6.231 12.101 10.942 1.00 83.44 85 SER A C 1
ATOM 703 O O . SER A 1 85 ? -5.306 11.698 10.239 1.00 83.44 85 SER A O 1
ATOM 705 N N . PHE A 1 86 ? -6.443 11.642 12.181 1.00 83.94 86 PHE A N 1
ATOM 706 C CA . PHE A 1 86 ? -5.619 10.606 12.799 1.00 83.94 86 PHE A CA 1
ATOM 707 C C . PHE A 1 86 ? -5.647 9.308 11.985 1.00 83.94 86 PHE A C 1
ATOM 709 O O . PHE A 1 86 ? -4.592 8.748 11.690 1.00 83.94 86 PHE A O 1
ATOM 716 N N . ILE A 1 87 ? -6.835 8.847 11.574 1.00 83.88 87 ILE A N 1
ATOM 717 C CA . ILE A 1 87 ? -6.966 7.646 10.734 1.00 83.88 87 ILE A CA 1
ATOM 718 C C . ILE A 1 87 ? -6.247 7.864 9.398 1.00 83.88 87 ILE A C 1
ATOM 720 O O . ILE A 1 87 ? -5.468 7.013 8.978 1.00 83.88 87 ILE A O 1
ATOM 724 N N . CYS A 1 88 ? -6.435 9.021 8.760 1.00 81.50 88 CYS A N 1
ATOM 725 C CA . CYS A 1 88 ? -5.761 9.358 7.506 1.00 81.50 88 CYS A CA 1
ATOM 726 C C . CYS A 1 88 ? -4.236 9.316 7.639 1.00 81.50 88 CYS A C 1
ATOM 728 O O . CYS A 1 88 ? -3.554 8.795 6.759 1.00 81.50 88 CYS A O 1
ATOM 730 N N . ASP A 1 89 ? -3.684 9.852 8.722 1.00 83.00 89 ASP A N 1
ATOM 731 C CA . ASP A 1 89 ? -2.240 9.876 8.932 1.00 83.00 89 ASP A CA 1
ATOM 732 C C . ASP A 1 89 ? -1.681 8.490 9.272 1.00 83.00 89 ASP A C 1
ATOM 734 O O . ASP A 1 89 ? -0.610 8.135 8.775 1.00 83.00 89 ASP A O 1
ATOM 738 N N . GLN A 1 90 ? -2.427 7.668 10.017 1.00 81.06 90 GLN A N 1
ATOM 739 C CA . GLN A 1 90 ? -2.093 6.257 10.232 1.00 81.06 90 GLN A CA 1
ATOM 740 C C . GLN A 1 90 ? -2.102 5.468 8.918 1.00 81.06 90 GLN A C 1
ATOM 742 O O . GLN A 1 90 ? -1.153 4.743 8.629 1.00 81.06 90 GLN A O 1
ATOM 747 N N . LEU A 1 91 ? -3.119 5.661 8.075 1.00 80.44 91 LEU A N 1
ATOM 748 C CA . LEU A 1 91 ? -3.184 5.024 6.759 1.00 80.44 91 LEU A CA 1
ATOM 749 C C . LEU A 1 91 ? -2.025 5.464 5.863 1.00 80.44 91 LEU A C 1
ATOM 751 O O . LEU A 1 91 ? -1.413 4.620 5.213 1.00 80.44 91 LEU A O 1
ATOM 755 N N . LYS A 1 92 ? -1.659 6.753 5.861 1.00 78.44 92 LYS A N 1
ATOM 756 C CA . LYS A 1 92 ? -0.481 7.241 5.123 1.00 78.44 92 LYS A CA 1
ATOM 757 C C . LYS A 1 92 ? 0.809 6.593 5.621 1.00 78.44 92 LYS A C 1
ATOM 759 O O . LYS A 1 92 ? 1.645 6.225 4.802 1.00 78.44 92 LYS A O 1
ATOM 764 N N . GLN A 1 93 ? 0.996 6.468 6.934 1.00 73.19 93 GLN A N 1
ATOM 765 C CA . GLN A 1 93 ? 2.186 5.825 7.503 1.00 73.19 93 GLN A CA 1
ATOM 766 C C . GLN A 1 93 ? 2.247 4.339 7.142 1.00 73.19 93 GLN A C 1
ATOM 768 O O . GLN A 1 93 ? 3.284 3.871 6.678 1.00 73.19 93 GLN A O 1
ATOM 773 N N . ASN A 1 94 ? 1.130 3.624 7.268 1.00 68.50 94 ASN A N 1
ATOM 774 C CA . ASN A 1 94 ? 1.056 2.203 6.939 1.00 68.50 94 ASN A CA 1
ATOM 775 C C . ASN A 1 94 ? 1.250 1.955 5.439 1.00 68.50 94 ASN A C 1
ATOM 777 O O . ASN A 1 94 ? 2.000 1.061 5.062 1.00 68.50 94 ASN A O 1
ATOM 781 N N . THR A 1 95 ? 0.668 2.799 4.583 1.00 65.75 95 THR A N 1
ATOM 782 C CA . THR A 1 95 ? 0.865 2.725 3.126 1.00 65.75 95 THR A CA 1
ATOM 783 C C . THR A 1 95 ? 2.329 2.971 2.763 1.00 65.75 95 THR A C 1
ATOM 785 O O . THR A 1 95 ? 2.900 2.202 1.998 1.00 65.75 95 THR A O 1
ATOM 788 N N . ARG A 1 96 ? 2.9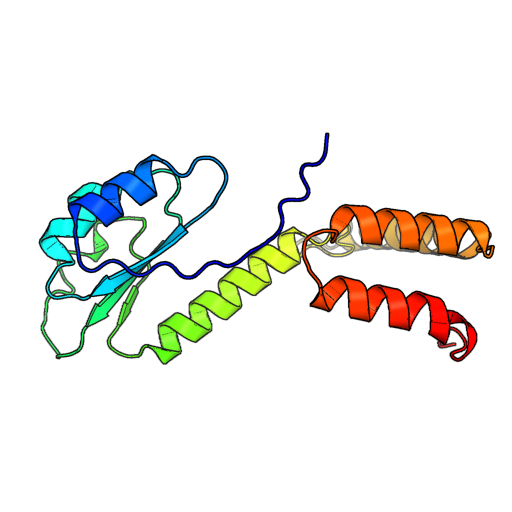86 3.964 3.382 1.00 62.88 96 ARG A N 1
ATOM 789 C CA . ARG A 1 96 ? 4.429 4.202 3.198 1.00 62.88 96 ARG A CA 1
ATOM 790 C C . ARG A 1 96 ? 5.278 3.023 3.664 1.00 62.88 96 ARG A C 1
ATOM 792 O O . ARG A 1 96 ? 6.262 2.696 3.015 1.00 62.88 96 ARG A O 1
ATOM 799 N N . GLN A 1 97 ? 4.919 2.364 4.763 1.00 58.31 97 GLN A N 1
ATOM 800 C CA . GLN A 1 97 ? 5.633 1.168 5.212 1.00 58.31 97 GLN A CA 1
ATOM 801 C C . GLN A 1 97 ? 5.458 0.003 4.226 1.00 58.31 97 GLN A C 1
ATOM 803 O O . GLN A 1 97 ? 6.417 -0.721 3.961 1.00 58.31 97 GLN A O 1
ATOM 808 N N . CYS A 1 98 ? 4.269 -0.154 3.637 1.00 56.59 98 CYS A N 1
ATOM 809 C CA . CYS A 1 98 ? 4.044 -1.094 2.540 1.00 56.59 98 CYS A CA 1
ATOM 810 C C . CYS A 1 98 ? 4.890 -0.740 1.305 1.00 56.59 98 CYS A C 1
ATOM 812 O O . CYS A 1 98 ? 5.498 -1.634 0.729 1.00 56.59 98 CYS A O 1
ATOM 814 N N . GLU A 1 99 ? 5.005 0.539 0.937 1.00 57.09 99 GLU A N 1
ATOM 815 C CA . GLU A 1 99 ? 5.884 1.009 -0.149 1.00 57.09 99 GLU A CA 1
ATOM 816 C C . GLU A 1 99 ? 7.370 0.735 0.138 1.00 57.09 99 GLU A C 1
ATOM 818 O O . GLU A 1 99 ? 8.092 0.281 -0.746 1.00 57.09 99 GLU A O 1
ATOM 823 N N . LEU A 1 100 ? 7.830 0.941 1.378 1.00 51.56 100 LEU A N 1
ATOM 824 C CA . LEU A 1 100 ? 9.204 0.633 1.793 1.00 51.56 100 LEU A CA 1
ATOM 825 C C . L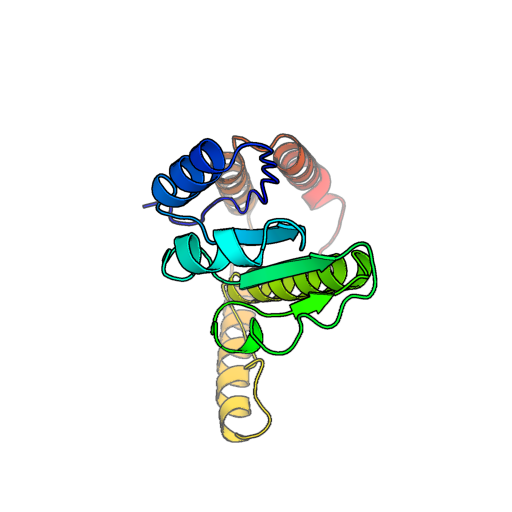EU A 1 100 ? 9.503 -0.873 1.728 1.00 51.56 100 LEU A C 1
ATOM 827 O O . LEU A 1 100 ? 10.587 -1.262 1.301 1.00 51.56 100 LEU A O 1
ATOM 831 N N . ASN A 1 101 ? 8.536 -1.723 2.085 1.00 52.28 101 ASN A N 1
ATOM 832 C CA . ASN A 1 101 ? 8.650 -3.181 1.947 1.00 52.28 101 ASN A CA 1
ATOM 833 C C . ASN A 1 101 ? 8.654 -3.647 0.478 1.00 52.28 101 ASN A C 1
ATOM 835 O O . ASN A 1 101 ? 9.034 -4.781 0.195 1.00 52.28 101 ASN A O 1
ATOM 839 N N . LEU A 1 102 ? 8.222 -2.789 -0.448 1.00 52.81 102 LEU A N 1
ATOM 840 C CA . LEU A 1 102 ? 8.261 -3.032 -1.888 1.00 52.81 102 LEU A CA 1
ATOM 841 C C . LEU A 1 102 ? 9.543 -2.517 -2.540 1.00 52.81 102 LEU A C 1
ATOM 843 O O . LEU A 1 102 ? 9.731 -2.753 -3.734 1.00 52.81 102 LEU A O 1
ATOM 847 N N . ILE A 1 103 ? 10.429 -1.847 -1.792 1.00 57.06 103 ILE A N 1
ATOM 848 C CA . ILE A 1 103 ? 11.755 -1.501 -2.297 1.00 57.06 103 ILE A CA 1
ATOM 849 C C . ILE A 1 103 ? 12.519 -2.818 -2.484 1.00 57.06 103 ILE A C 1
ATOM 851 O O . ILE A 1 103 ? 12.850 -3.484 -1.502 1.00 57.06 103 ILE A O 1
ATOM 855 N N . PRO A 1 104 ? 12.847 -3.208 -3.728 1.00 52.09 104 PRO A N 1
ATOM 856 C CA . PRO A 1 104 ? 13.476 -4.498 -3.998 1.00 52.09 104 PRO A CA 1
ATOM 857 C C . PRO A 1 104 ? 14.917 -4.580 -3.466 1.00 52.09 104 PRO A C 1
ATOM 859 O O . PRO A 1 104 ? 15.507 -5.658 -3.457 1.00 52.09 104 PRO A O 1
ATOM 862 N N . ILE A 1 105 ? 15.501 -3.448 -3.054 1.00 56.88 105 ILE A N 1
ATOM 863 C CA . ILE A 1 105 ? 16.885 -3.324 -2.592 1.00 56.88 105 ILE A CA 1
ATOM 864 C C . ILE A 1 105 ? 16.942 -2.378 -1.381 1.00 56.88 105 ILE A C 1
ATOM 866 O O . ILE A 1 105 ? 16.842 -1.164 -1.540 1.00 56.88 105 ILE A O 1
ATOM 870 N N . SER A 1 106 ? 17.166 -2.918 -0.178 1.00 60.56 106 SER A N 1
ATOM 871 C CA . SER A 1 106 ? 17.526 -2.125 1.007 1.00 60.56 106 SER A CA 1
ATOM 872 C C . SER A 1 106 ? 19.001 -2.332 1.333 1.00 60.56 106 SER A C 1
ATOM 874 O O . SER A 1 106 ? 19.424 -3.454 1.598 1.00 60.56 106 SER A O 1
ATOM 876 N N . ILE A 1 107 ? 19.790 -1.258 1.295 1.00 61.97 107 ILE A N 1
ATOM 877 C CA . ILE A 1 107 ? 21.236 -1.315 1.574 1.00 61.97 107 ILE A CA 1
ATOM 878 C C . ILE A 1 107 ? 21.505 -1.274 3.083 1.00 61.97 107 ILE A C 1
ATOM 880 O O . ILE A 1 107 ? 22.498 -1.825 3.539 1.00 61.97 107 ILE A O 1
ATOM 884 N N . VAL A 1 108 ? 20.611 -0.672 3.869 1.00 61.38 108 VAL A N 1
ATOM 885 C CA . VAL A 1 108 ? 20.721 -0.586 5.331 1.00 61.38 108 VAL A CA 1
ATOM 886 C C . VAL A 1 108 ? 19.430 -1.120 5.945 1.00 61.38 108 VAL A C 1
ATOM 888 O O . VAL A 1 108 ? 18.347 -0.882 5.410 1.00 61.38 108 VAL A O 1
ATOM 891 N N . SER A 1 109 ? 19.526 -1.873 7.039 1.00 57.91 109 SER A N 1
ATOM 892 C CA . SER A 1 109 ? 18.345 -2.368 7.747 1.00 57.91 109 SER A CA 1
ATOM 893 C C . SER A 1 109 ? 17.593 -1.207 8.408 1.00 57.91 109 SER A C 1
ATOM 895 O O . SER A 1 109 ? 18.182 -0.406 9.131 1.00 57.91 109 SER A O 1
ATOM 897 N N . ALA A 1 110 ? 16.276 -1.114 8.198 1.00 55.53 110 ALA A N 1
ATOM 898 C CA . ALA A 1 110 ? 15.443 -0.055 8.783 1.00 55.53 110 ALA A CA 1
ATOM 899 C C . ALA A 1 110 ? 15.405 -0.089 10.328 1.00 55.53 110 ALA A C 1
ATOM 901 O O . ALA A 1 110 ? 15.001 0.885 10.960 1.00 55.53 110 ALA A O 1
ATOM 902 N N . SER A 1 111 ? 15.833 -1.197 10.945 1.00 53.12 111 SER A N 1
ATOM 903 C CA . SER A 1 111 ? 15.837 -1.413 12.395 1.00 53.12 111 SER A CA 1
ATOM 904 C C . SER A 1 111 ? 17.230 -1.381 13.037 1.00 53.12 111 SER A C 1
ATOM 906 O O . SER A 1 111 ? 17.368 -1.794 14.190 1.00 53.12 111 SER A O 1
ATOM 908 N N . SER A 1 112 ? 18.280 -0.944 12.331 1.00 48.88 112 SER A N 1
ATOM 909 C CA . SER A 1 112 ? 19.660 -1.063 12.821 1.00 48.88 112 SER A CA 1
ATOM 910 C C . SER A 1 112 ? 19.985 -0.050 13.929 1.00 48.88 112 SER A C 1
ATOM 912 O O . SER A 1 112 ? 20.599 0.991 13.698 1.00 48.88 112 SER A O 1
ATOM 914 N N . VAL A 1 113 ? 19.599 -0.373 15.165 1.00 52.53 113 VAL A N 1
ATOM 915 C CA . VAL A 1 113 ? 20.194 0.211 16.379 1.00 52.53 113 VAL A CA 1
ATOM 916 C C . VAL A 1 113 ? 21.308 -0.697 16.930 1.00 52.53 113 VAL A C 1
ATOM 918 O O . VAL A 1 113 ? 22.062 -0.274 17.799 1.00 52.53 113 VAL A O 1
ATOM 921 N N . VAL A 1 114 ? 21.458 -1.942 16.454 1.00 53.09 114 VAL A N 1
ATOM 922 C CA . VAL A 1 114 ? 22.323 -2.929 17.127 1.00 53.09 114 VAL A CA 1
ATOM 923 C C . VAL A 1 114 ? 22.930 -3.970 16.170 1.00 53.09 114 VAL A C 1
ATOM 925 O O . VAL A 1 114 ? 22.656 -5.148 16.322 1.00 53.09 114 VAL A O 1
ATOM 928 N N . ASP A 1 115 ? 23.767 -3.579 15.207 1.00 54.59 115 ASP A N 1
ATOM 929 C CA . ASP A 1 115 ? 24.926 -4.415 14.832 1.00 54.59 115 ASP A CA 1
ATOM 930 C C . ASP A 1 115 ? 25.932 -3.614 13.994 1.00 54.59 115 ASP A C 1
ATOM 932 O O . ASP A 1 115 ? 25.651 -3.198 12.873 1.00 54.59 115 ASP A O 1
ATOM 936 N N . LEU A 1 116 ? 27.131 -3.385 14.532 1.00 54.59 116 LEU A N 1
ATOM 937 C CA . LEU A 1 116 ? 28.202 -2.692 13.804 1.00 54.59 116 LEU A CA 1
ATOM 938 C C . LEU A 1 116 ? 28.795 -3.569 12.683 1.00 54.59 116 LEU A C 1
ATOM 940 O O . LEU A 1 116 ? 29.476 -3.039 11.811 1.00 54.59 116 LEU A O 1
ATOM 944 N N . ASN A 1 117 ? 28.502 -4.878 12.668 1.00 58.16 117 ASN A N 1
ATOM 945 C CA . ASN A 1 117 ? 28.942 -5.800 11.615 1.00 58.16 117 ASN A CA 1
ATOM 946 C C . ASN A 1 117 ? 28.072 -5.753 10.338 1.00 58.16 117 ASN A C 1
ATOM 948 O O . ASN A 1 117 ? 28.543 -6.154 9.274 1.00 58.16 117 ASN A O 1
ATOM 952 N N . GLU A 1 118 ? 26.828 -5.250 10.392 1.00 53.91 118 GLU A N 1
ATOM 953 C CA . GLU A 1 118 ? 25.998 -5.038 9.185 1.00 53.91 118 GLU A CA 1
ATOM 954 C C . GLU A 1 118 ? 26.554 -3.913 8.292 1.00 53.91 118 GLU A C 1
ATOM 956 O O . GLU A 1 118 ? 26.344 -3.905 7.073 1.00 53.91 118 GLU A O 1
ATOM 961 N N . LEU A 1 119 ? 27.307 -2.974 8.876 1.00 57.62 119 LEU A N 1
ATOM 962 C CA . LEU A 1 119 ? 27.926 -1.872 8.142 1.00 57.62 119 LEU A CA 1
ATOM 963 C C . LEU A 1 119 ? 28.974 -2.376 7.130 1.00 57.62 119 LEU A C 1
ATOM 965 O O . LEU A 1 119 ? 29.035 -1.872 6.012 1.00 57.62 119 LEU A O 1
ATOM 969 N N . ASP A 1 120 ? 29.721 -3.431 7.472 1.00 63.62 120 ASP A N 1
ATOM 970 C CA . ASP A 1 120 ? 30.696 -4.054 6.564 1.00 63.62 120 ASP A CA 1
ATOM 971 C C . ASP A 1 120 ? 30.010 -4.783 5.395 1.00 63.62 120 ASP A C 1
ATOM 973 O O . ASP A 1 120 ? 30.476 -4.727 4.256 1.00 63.62 120 ASP A O 1
ATOM 977 N N . GLN A 1 121 ? 28.866 -5.434 5.632 1.00 66.75 121 GLN A N 1
ATOM 978 C CA . GLN A 1 121 ? 28.127 -6.134 4.573 1.00 66.75 121 GLN A CA 1
ATOM 979 C C . GLN A 1 121 ? 27.400 -5.165 3.636 1.00 66.75 121 GLN A C 1
ATOM 981 O O . GLN A 1 121 ? 27.476 -5.313 2.418 1.00 66.75 121 GLN A O 1
ATOM 986 N N . SER A 1 122 ? 26.739 -4.141 4.181 1.00 71.81 122 SER A N 1
ATOM 987 C CA . SER A 1 122 ? 26.096 -3.084 3.387 1.00 71.81 122 SER A CA 1
ATOM 988 C C . SER A 1 122 ? 27.105 -2.302 2.543 1.00 71.81 122 SER A C 1
ATOM 990 O O . SER A 1 122 ? 26.829 -1.981 1.383 1.00 71.81 122 SER A O 1
ATOM 992 N N . PHE A 1 123 ? 28.312 -2.074 3.067 1.00 76.50 123 PHE A N 1
ATOM 993 C CA . PHE A 1 123 ? 29.418 -1.519 2.295 1.00 76.50 123 PHE A CA 1
ATOM 994 C C . PHE A 1 123 ? 29.801 -2.423 1.114 1.00 76.50 123 PHE A C 1
ATOM 996 O O . PHE A 1 123 ? 29.870 -1.949 -0.017 1.00 76.50 123 PHE A O 1
ATOM 1003 N N . MET A 1 124 ? 29.955 -3.733 1.326 1.00 80.81 124 MET A N 1
ATOM 1004 C CA . MET A 1 124 ? 30.251 -4.673 0.235 1.00 80.81 124 MET A CA 1
ATOM 1005 C C . MET A 1 124 ? 29.125 -4.739 -0.810 1.00 80.81 124 MET A C 1
ATOM 1007 O O . MET A 1 124 ? 29.407 -4.720 -2.008 1.00 80.81 124 MET A O 1
ATOM 1011 N N . TYR A 1 125 ? 27.855 -4.763 -0.390 1.00 80.25 125 TYR A N 1
ATOM 1012 C CA . TYR A 1 125 ? 26.713 -4.758 -1.312 1.00 80.25 125 TYR A CA 1
ATOM 1013 C C . TYR A 1 125 ? 26.601 -3.450 -2.097 1.00 80.25 125 TYR A C 1
ATOM 1015 O O . TYR A 1 125 ? 26.356 -3.481 -3.302 1.00 80.25 125 TYR A O 1
ATOM 1023 N N . SER A 1 126 ? 26.819 -2.303 -1.450 1.00 80.12 126 SER A N 1
ATOM 1024 C CA . SER A 1 126 ? 26.813 -1.004 -2.132 1.00 80.12 126 SER A CA 1
ATOM 1025 C C . SER A 1 126 ? 27.989 -0.856 -3.097 1.00 80.12 126 SER A C 1
ATOM 1027 O O . SER A 1 126 ? 27.802 -0.337 -4.195 1.00 80.12 126 SER A O 1
ATOM 1029 N N . GLN A 1 127 ? 29.172 -1.367 -2.745 1.00 82.62 127 GLN A N 1
ATOM 1030 C CA . GLN A 1 127 ? 30.332 -1.391 -3.631 1.00 82.62 127 GLN A CA 1
ATOM 1031 C C . GLN A 1 127 ? 30.066 -2.277 -4.856 1.00 82.62 127 GLN A C 1
ATOM 1033 O O . GLN A 1 127 ? 30.271 -1.817 -5.977 1.00 82.62 127 GLN A O 1
ATOM 1038 N N . LEU A 1 128 ? 29.539 -3.492 -4.663 1.00 84.81 128 LEU A N 1
ATOM 1039 C CA . LEU A 1 128 ? 29.196 -4.402 -5.760 1.00 84.81 128 LEU A CA 1
ATOM 1040 C C . LEU A 1 128 ? 28.105 -3.816 -6.664 1.00 84.81 128 LEU A C 1
ATOM 1042 O O . LEU A 1 128 ? 28.207 -3.899 -7.887 1.00 84.81 128 LEU A O 1
ATOM 1046 N N . LEU A 1 129 ? 27.078 -3.193 -6.079 1.00 85.19 129 LEU A N 1
ATOM 1047 C CA . LEU A 1 129 ? 26.030 -2.502 -6.828 1.00 85.19 129 LEU A CA 1
ATOM 1048 C C . LEU A 1 129 ? 26.616 -1.343 -7.639 1.00 85.19 129 LEU A C 1
ATOM 1050 O O . LEU A 1 129 ? 26.325 -1.229 -8.824 1.00 85.19 129 LEU A O 1
ATOM 1054 N N . LYS A 1 130 ? 27.471 -0.513 -7.029 1.00 85.69 130 LYS A N 1
ATOM 1055 C CA . LYS A 1 130 ? 28.147 0.598 -7.710 1.00 85.69 130 LYS A CA 1
ATOM 1056 C C . LYS A 1 130 ? 28.991 0.098 -8.879 1.00 85.69 130 LYS A C 1
ATOM 1058 O O . LYS A 1 130 ? 28.889 0.646 -9.968 1.00 85.69 130 LYS A O 1
ATOM 1063 N N . GLU A 1 131 ? 29.820 -0.919 -8.659 1.00 87.94 131 GLU A N 1
ATOM 1064 C CA . GLU A 1 131 ? 30.675 -1.509 -9.696 1.00 87.94 131 GLU A CA 1
ATOM 1065 C C . GLU A 1 131 ? 29.829 -2.087 -10.831 1.00 87.94 131 GLU A C 1
ATOM 1067 O O . GLU A 1 131 ? 30.041 -1.729 -11.986 1.00 87.94 131 GLU A O 1
ATOM 1072 N N . THR A 1 132 ? 28.784 -2.849 -10.502 1.00 85.44 132 THR A N 1
ATOM 1073 C CA . THR A 1 132 ? 27.844 -3.389 -11.493 1.00 85.44 132 THR A CA 1
ATOM 1074 C C . THR A 1 132 ? 27.196 -2.267 -12.306 1.00 85.44 132 THR A C 1
ATOM 1076 O O . THR A 1 132 ? 27.229 -2.301 -13.532 1.00 85.44 132 THR A O 1
ATOM 1079 N N . LEU A 1 133 ? 26.652 -1.236 -11.650 1.00 83.06 133 LEU A N 1
ATOM 1080 C CA . LEU A 1 133 ? 25.989 -0.119 -12.328 1.00 83.06 133 LEU A CA 1
ATOM 1081 C C . LEU A 1 133 ? 26.950 0.705 -13.195 1.00 83.06 133 LEU A C 1
ATOM 1083 O O . LEU A 1 133 ? 26.518 1.213 -14.226 1.00 83.06 133 LEU A O 1
ATOM 1087 N N . LEU A 1 134 ? 28.219 0.851 -12.803 1.00 83.88 134 LEU A N 1
ATOM 1088 C CA . LEU A 1 134 ? 29.231 1.579 -13.579 1.00 83.88 134 LEU A CA 1
ATOM 1089 C C . LEU A 1 134 ? 29.776 0.766 -14.760 1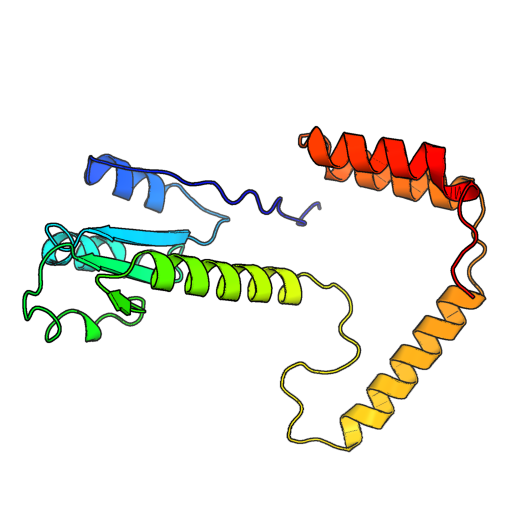.00 83.88 134 LEU A C 1
ATOM 1091 O O . LEU A 1 134 ? 30.159 1.345 -15.775 1.00 83.88 134 LEU A O 1
ATOM 1095 N N . GLU A 1 135 ? 29.823 -0.559 -14.637 1.00 85.19 135 GLU A N 1
ATOM 1096 C CA . GLU A 1 135 ? 30.273 -1.462 -15.701 1.00 85.19 135 GLU A CA 1
ATOM 1097 C C . GLU A 1 135 ? 29.164 -1.801 -16.706 1.00 85.19 135 GLU A C 1
ATOM 1099 O O . GLU A 1 135 ? 29.444 -2.213 -17.839 1.00 85.19 135 GLU A O 1
ATOM 1104 N N . MET A 1 136 ? 27.900 -1.612 -16.318 1.00 82.00 136 MET A N 1
ATOM 1105 C CA . MET A 1 136 ? 26.758 -1.779 -17.207 1.00 82.00 136 MET A CA 1
ATOM 1106 C C . MET A 1 136 ? 26.838 -0.812 -18.392 1.00 82.00 136 MET A C 1
ATOM 1108 O O . MET A 1 136 ? 27.026 0.396 -18.258 1.00 82.00 136 MET A O 1
ATOM 1112 N N . LYS A 1 137 ? 26.658 -1.363 -19.593 1.00 78.69 137 LYS A N 1
ATOM 1113 C CA . LYS A 1 137 ? 26.539 -0.576 -20.820 1.00 78.69 137 LYS A CA 1
ATOM 1114 C C . LYS A 1 137 ? 25.082 -0.178 -20.999 1.00 78.69 137 LYS A C 1
ATOM 1116 O O . LYS A 1 137 ? 24.248 -1.029 -21.2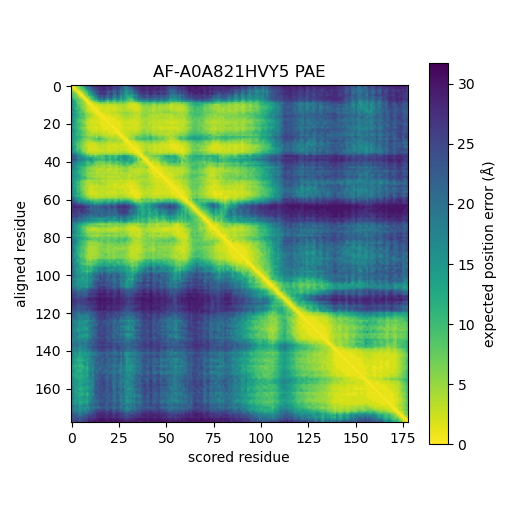94 1.00 78.69 137 LYS A O 1
ATOM 1121 N N . TYR A 1 138 ? 24.796 1.107 -20.837 1.00 74.19 138 TYR A N 1
ATOM 1122 C CA . TYR A 1 138 ? 23.479 1.670 -21.115 1.00 74.19 138 TYR A CA 1
ATOM 1123 C C . TYR A 1 138 ? 23.444 2.136 -22.565 1.00 74.19 138 TYR A C 1
ATOM 1125 O O . TYR A 1 138 ? 23.958 3.202 -22.901 1.00 74.19 138 TYR A O 1
ATOM 1133 N N . ASP A 1 139 ? 22.888 1.300 -23.433 1.00 80.88 139 ASP A N 1
ATOM 1134 C CA . ASP A 1 139 ? 22.546 1.687 -24.793 1.00 80.88 139 ASP A CA 1
ATOM 1135 C C . ASP A 1 139 ? 21.046 2.003 -24.903 1.00 80.88 139 ASP A C 1
ATOM 1137 O O . ASP A 1 139 ? 20.242 1.725 -24.005 1.00 80.88 139 ASP A O 1
ATOM 1141 N N . ASP A 1 140 ? 20.650 2.587 -26.033 1.00 83.44 140 ASP A N 1
ATOM 1142 C CA . ASP A 1 140 ? 19.242 2.897 -26.304 1.00 83.44 140 ASP A CA 1
ATOM 1143 C C . ASP A 1 140 ? 18.358 1.638 -26.307 1.00 83.44 140 ASP A C 1
ATOM 1145 O O . ASP A 1 140 ? 17.146 1.724 -26.099 1.00 83.44 140 ASP A O 1
ATOM 1149 N N . LYS A 1 141 ? 18.954 0.453 -26.506 1.00 87.00 141 LYS A N 1
ATOM 1150 C CA . LYS A 1 141 ? 18.252 -0.832 -26.446 1.00 87.00 141 LYS A CA 1
ATOM 1151 C C . LYS A 1 141 ? 17.849 -1.166 -25.012 1.00 87.00 141 LYS A C 1
ATOM 1153 O O . LYS A 1 141 ? 16.685 -1.487 -24.798 1.00 87.00 141 LYS A O 1
ATOM 1158 N N . ALA A 1 142 ? 18.753 -1.031 -24.044 1.00 85.12 142 ALA A N 1
ATOM 1159 C CA . ALA A 1 142 ? 18.453 -1.241 -22.630 1.00 85.12 142 ALA A CA 1
ATOM 1160 C C . ALA A 1 142 ? 17.370 -0.270 -22.131 1.00 85.12 142 ALA A C 1
ATOM 1162 O O . ALA A 1 142 ? 16.425 -0.684 -21.460 1.00 85.12 142 ALA A O 1
ATOM 1163 N N . LYS A 1 143 ? 17.453 1.010 -22.528 1.00 87.56 143 LYS A N 1
ATOM 1164 C CA . LYS A 1 143 ? 16.397 2.004 -22.263 1.00 87.56 143 LYS A CA 1
ATOM 1165 C C . LYS A 1 143 ? 15.052 1.538 -22.822 1.00 87.56 143 LYS A C 1
ATOM 1167 O O . LYS A 1 143 ? 14.051 1.565 -22.111 1.00 87.56 143 LYS A O 1
ATOM 1172 N N . LYS A 1 144 ? 15.020 1.118 -24.088 1.00 91.00 144 LYS A N 1
ATOM 1173 C CA . LYS A 1 144 ? 13.788 0.676 -24.745 1.00 91.00 144 LYS A CA 1
ATOM 1174 C C . LYS A 1 144 ? 13.191 -0.562 -24.075 1.00 91.00 144 LYS A C 1
ATOM 1176 O O . LYS A 1 144 ? 11.998 -0.583 -23.810 1.00 91.00 144 LYS A O 1
ATOM 1181 N N . GLU A 1 145 ? 14.015 -1.558 -23.760 1.00 90.88 145 GLU A N 1
ATOM 1182 C CA . GLU A 1 145 ? 13.579 -2.768 -23.052 1.00 90.88 145 GLU A CA 1
ATOM 1183 C C . GLU A 1 145 ? 12.980 -2.430 -21.680 1.00 90.88 145 GLU A C 1
ATOM 1185 O O . GLU A 1 145 ? 11.955 -2.995 -21.300 1.00 90.88 145 GLU A O 1
ATOM 1190 N N . PHE A 1 146 ? 13.565 -1.463 -20.967 1.00 89.94 146 PHE A N 1
ATOM 1191 C CA . PHE A 1 146 ? 13.022 -0.969 -19.705 1.00 89.94 146 PHE A CA 1
ATOM 1192 C C . PHE A 1 146 ? 11.671 -0.258 -19.885 1.00 89.94 146 PHE A C 1
ATOM 1194 O O . PHE A 1 146 ? 10.723 -0.552 -19.159 1.00 89.94 146 PHE A O 1
ATOM 1201 N N . VAL A 1 147 ? 11.546 0.623 -20.883 1.00 93.38 147 VAL A N 1
ATOM 1202 C CA . VAL A 1 147 ? 10.277 1.294 -21.214 1.00 93.38 147 VAL A CA 1
ATOM 1203 C C . VAL A 1 147 ? 9.193 0.278 -21.584 1.00 93.38 147 VAL A C 1
ATOM 1205 O O . VAL A 1 147 ? 8.080 0.356 -21.065 1.00 93.38 147 VAL A O 1
ATOM 1208 N N . ASP A 1 148 ? 9.512 -0.697 -22.435 1.00 94.88 148 ASP A N 1
ATOM 1209 C CA . ASP A 1 148 ? 8.581 -1.745 -22.861 1.00 94.88 148 ASP A CA 1
ATOM 1210 C C . ASP A 1 148 ? 8.125 -2.596 -21.667 1.00 94.88 148 ASP A C 1
ATOM 1212 O O . ASP A 1 148 ? 6.931 -2.866 -21.509 1.00 94.88 148 ASP A O 1
ATOM 1216 N N . PHE A 1 149 ? 9.051 -2.953 -20.772 1.00 92.81 149 PHE A N 1
ATOM 1217 C CA . PHE A 1 149 ? 8.725 -3.622 -19.514 1.00 92.81 149 PHE A CA 1
ATOM 1218 C C . PHE A 1 149 ? 7.754 -2.791 -18.660 1.00 92.81 149 PHE A C 1
ATOM 1220 O O . PHE A 1 149 ? 6.725 -3.310 -18.219 1.00 92.81 149 PHE A O 1
ATOM 1227 N N . CYS A 1 150 ? 8.031 -1.498 -18.460 1.00 89.00 150 CYS A N 1
ATOM 1228 C CA . CYS A 1 150 ? 7.163 -0.611 -17.686 1.00 89.00 150 CYS A CA 1
ATOM 1229 C C . CYS A 1 150 ? 5.773 -0.459 -18.321 1.00 89.00 150 CYS A C 1
ATOM 1231 O O . CYS A 1 150 ? 4.775 -0.492 -17.605 1.00 89.00 150 CYS A O 1
ATOM 1233 N N . ARG A 1 151 ? 5.673 -0.355 -19.651 1.00 92.50 151 ARG A N 1
ATOM 1234 C CA . ARG A 1 151 ? 4.381 -0.282 -20.356 1.00 92.50 151 ARG A CA 1
ATOM 1235 C C . ARG A 1 151 ? 3.526 -1.523 -20.133 1.00 92.50 151 ARG A C 1
ATOM 1237 O O . ARG A 1 151 ? 2.323 -1.401 -19.927 1.00 92.50 151 ARG A O 1
ATOM 1244 N N . VAL A 1 152 ? 4.136 -2.710 -20.140 1.00 90.06 152 VAL A N 1
ATOM 1245 C CA . VAL A 1 152 ? 3.428 -3.958 -19.815 1.00 90.06 152 VAL A CA 1
ATOM 1246 C C . VAL A 1 152 ? 2.962 -3.941 -18.359 1.00 90.06 152 VAL A C 1
ATOM 1248 O O . VAL A 1 152 ? 1.795 -4.231 -18.087 1.00 90.06 152 VAL A O 1
ATOM 1251 N N . LEU A 1 153 ? 3.849 -3.554 -17.437 1.00 82.94 153 LEU A N 1
ATOM 1252 C CA . LEU A 1 153 ? 3.568 -3.516 -16.001 1.00 82.94 153 LEU A CA 1
ATOM 1253 C C . LEU A 1 153 ? 2.438 -2.537 -15.636 1.00 82.94 153 LEU A C 1
ATOM 1255 O O . LEU A 1 153 ? 1.629 -2.836 -14.761 1.00 82.94 153 LEU A O 1
ATOM 1259 N N . TYR A 1 154 ? 2.359 -1.395 -16.319 1.00 84.31 154 TYR A N 1
ATOM 1260 C CA . TYR A 1 154 ? 1.396 -0.322 -16.050 1.00 84.31 154 TYR A CA 1
ATOM 1261 C C . TYR A 1 154 ? 0.314 -0.183 -17.126 1.00 84.31 154 TYR A C 1
ATOM 1263 O O . TYR A 1 154 ? -0.293 0.878 -17.252 1.00 84.31 154 TYR A O 1
ATOM 1271 N N . SER A 1 155 ? 0.044 -1.251 -17.877 1.00 85.56 155 SER A N 1
ATOM 1272 C CA . SER A 1 155 ? -0.887 -1.252 -19.018 1.00 85.56 155 SER A CA 1
ATOM 1273 C C . SER A 1 155 ? -2.293 -0.718 -18.700 1.00 85.56 155 SER A C 1
ATOM 1275 O O . SER A 1 155 ? -2.915 -0.108 -19.565 1.00 85.56 155 SER A O 1
ATOM 1277 N N . ASP A 1 156 ? -2.760 -0.860 -17.456 1.00 85.12 156 ASP A N 1
ATOM 1278 C CA . ASP A 1 156 ? -4.071 -0.365 -17.006 1.00 85.12 156 ASP A CA 1
ATOM 1279 C C . ASP A 1 156 ? -4.039 1.035 -16.354 1.00 85.12 156 ASP A C 1
ATOM 1281 O O . ASP A 1 156 ? -5.066 1.520 -15.875 1.00 85.12 156 ASP A O 1
ATOM 1285 N N . ASN A 1 157 ? -2.877 1.691 -16.262 1.00 83.00 157 ASN A N 1
ATOM 1286 C CA . ASN A 1 157 ? -2.716 2.959 -15.548 1.00 83.00 157 ASN A CA 1
ATOM 1287 C C . ASN A 1 157 ? -2.279 4.086 -16.492 1.00 83.00 157 ASN A C 1
ATOM 1289 O O . ASN A 1 157 ? -1.092 4.351 -16.668 1.00 83.00 157 ASN A O 1
ATOM 1293 N N . ASN A 1 158 ? -3.262 4.809 -17.036 1.00 86.94 158 ASN A N 1
ATOM 1294 C CA . ASN A 1 158 ? -3.035 5.922 -17.966 1.00 86.94 158 ASN A CA 1
ATOM 1295 C C . ASN A 1 158 ? -2.136 7.036 -17.402 1.00 86.94 158 ASN A C 1
ATOM 1297 O O . ASN A 1 158 ? -1.424 7.683 -18.166 1.00 86.94 158 ASN A O 1
ATOM 1301 N N . VAL A 1 159 ? -2.145 7.263 -16.082 1.00 86.19 159 VAL A N 1
ATOM 1302 C CA . VAL A 1 159 ? -1.276 8.270 -15.448 1.00 86.19 159 VAL A CA 1
ATOM 1303 C C . VAL A 1 159 ? 0.180 7.818 -15.511 1.00 86.19 159 VAL A C 1
ATOM 1305 O O . VAL A 1 159 ? 1.041 8.579 -15.942 1.00 86.19 159 VAL A O 1
ATOM 1308 N N . GLN A 1 160 ? 0.451 6.565 -15.137 1.00 86.00 160 GLN A N 1
ATOM 1309 C CA . GLN A 1 160 ? 1.801 6.000 -15.193 1.00 86.00 160 GLN A CA 1
ATOM 1310 C C . GLN A 1 160 ? 2.305 5.863 -16.631 1.00 86.00 160 GLN A C 1
ATOM 1312 O O . GLN A 1 160 ? 3.464 6.163 -16.898 1.00 86.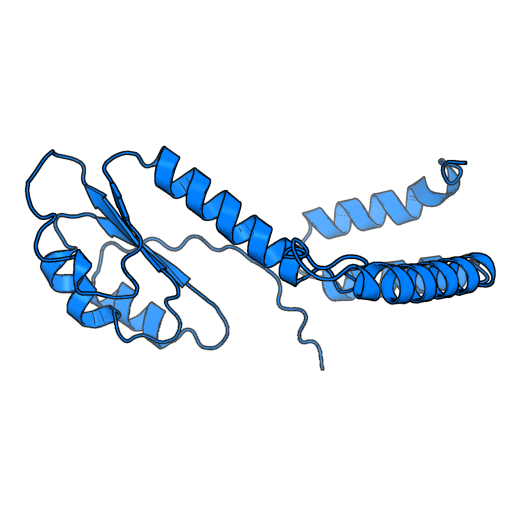00 160 GLN A O 1
ATOM 1317 N N . LEU A 1 161 ? 1.437 5.490 -17.577 1.00 91.06 161 LEU A N 1
ATOM 1318 C CA . LEU A 1 161 ? 1.785 5.467 -19.000 1.00 91.06 161 LEU A CA 1
ATOM 1319 C C . LEU A 1 161 ? 2.209 6.853 -19.505 1.00 91.06 161 LEU A C 1
ATOM 1321 O O . LEU A 1 161 ? 3.215 6.955 -20.199 1.00 91.06 161 LEU A O 1
ATOM 1325 N N . GLY A 1 162 ? 1.522 7.919 -19.081 1.00 91.50 162 GLY A N 1
ATOM 1326 C CA . GLY A 1 162 ? 1.925 9.291 -19.400 1.00 91.50 162 GLY A CA 1
ATOM 1327 C C . GLY A 1 162 ? 3.322 9.652 -18.877 1.00 91.50 162 GLY A C 1
ATOM 1328 O O . GLY A 1 162 ? 4.106 10.260 -19.603 1.00 91.50 162 GLY A O 1
ATOM 1329 N N . ILE A 1 163 ? 3.663 9.225 -17.656 1.00 91.81 163 ILE A N 1
ATOM 1330 C CA . ILE A 1 163 ? 5.001 9.422 -17.068 1.00 91.81 163 ILE A CA 1
ATOM 1331 C C . ILE A 1 163 ? 6.062 8.629 -17.846 1.00 91.81 163 ILE A C 1
ATOM 1333 O O . ILE A 1 163 ? 7.159 9.128 -18.091 1.00 91.81 163 ILE A O 1
ATOM 1337 N N . ILE A 1 164 ? 5.743 7.402 -18.264 1.00 93.31 164 ILE A N 1
ATOM 1338 C CA . ILE A 1 164 ? 6.647 6.559 -19.060 1.00 93.31 164 ILE A CA 1
ATOM 1339 C C . ILE A 1 164 ? 6.907 7.186 -20.437 1.00 93.31 164 ILE A C 1
ATOM 1341 O O . ILE A 1 164 ? 8.050 7.195 -20.896 1.00 93.31 164 ILE A O 1
ATOM 1345 N N . ASP A 1 165 ? 5.878 7.742 -21.078 1.00 94.38 165 ASP A N 1
ATOM 1346 C CA . ASP A 1 165 ? 6.008 8.425 -22.368 1.00 94.38 165 ASP A CA 1
ATOM 1347 C C . ASP A 1 165 ? 6.842 9.713 -22.256 1.00 94.38 165 ASP A C 1
ATOM 1349 O O . ASP A 1 165 ? 7.636 10.024 -23.148 1.00 94.38 165 ASP A O 1
ATOM 1353 N N . GLU A 1 166 ? 6.689 10.461 -21.158 1.00 93.50 166 GLU A N 1
ATOM 1354 C CA . GLU A 1 166 ? 7.548 11.603 -20.832 1.00 93.50 166 GLU A CA 1
ATOM 1355 C C . GLU A 1 166 ? 9.002 11.169 -20.643 1.00 93.50 166 GLU A C 1
ATOM 1357 O O . GLU A 1 166 ? 9.888 11.706 -21.306 1.00 93.50 166 GLU A O 1
ATOM 1362 N N . PHE A 1 167 ? 9.242 10.143 -19.824 1.00 90.94 167 PHE A N 1
ATOM 1363 C CA . PHE A 1 167 ? 10.573 9.587 -19.610 1.00 90.94 167 PHE A CA 1
ATOM 1364 C C . PHE A 1 167 ? 11.229 9.155 -20.927 1.00 90.94 167 PHE A C 1
ATOM 1366 O O . PHE A 1 167 ? 12.359 9.551 -21.195 1.00 90.94 167 PHE A O 1
ATOM 1373 N N . GLU A 1 168 ? 10.545 8.380 -21.777 1.00 91.56 168 GLU A N 1
ATOM 1374 C CA . GLU A 1 168 ? 11.124 7.888 -23.036 1.00 91.56 168 GLU A CA 1
ATOM 1375 C C . GLU A 1 168 ? 11.557 9.039 -23.958 1.00 91.56 168 GLU A C 1
ATOM 1377 O O . GLU A 1 168 ? 12.636 8.973 -24.569 1.00 91.56 168 GLU A O 1
ATOM 1382 N N . ARG A 1 169 ? 10.733 10.090 -24.031 1.00 90.69 169 ARG A N 1
ATOM 1383 C CA . ARG A 1 169 ? 10.959 11.269 -24.869 1.00 90.69 169 ARG A CA 1
ATOM 1384 C C . ARG A 1 169 ? 12.074 12.159 -24.323 1.00 90.69 169 ARG A C 1
ATOM 1386 O O . ARG A 1 169 ? 12.948 12.570 -25.086 1.00 90.69 169 ARG A O 1
ATOM 1393 N N . ASP A 1 170 ? 12.060 12.424 -23.021 1.00 89.69 170 ASP A N 1
ATOM 1394 C CA . ASP A 1 170 ? 12.865 13.481 -22.407 1.00 89.69 170 ASP A CA 1
ATOM 1395 C C . ASP A 1 170 ? 14.166 12.943 -21.771 1.00 89.69 170 ASP A C 1
ATOM 1397 O O . ASP A 1 170 ? 15.027 13.723 -21.367 1.00 89.69 170 ASP A O 1
ATOM 1401 N N . TYR A 1 171 ? 14.377 11.618 -21.769 1.00 83.06 171 TYR A N 1
ATOM 1402 C CA . TYR A 1 171 ? 15.535 10.939 -21.163 1.00 83.06 171 TYR A CA 1
ATOM 1403 C C . TYR A 1 171 ? 16.900 11.566 -21.489 1.00 83.06 171 TYR A C 1
ATOM 1405 O O . TYR A 1 171 ? 17.743 11.699 -20.610 1.00 83.06 171 TYR A O 1
ATOM 1413 N N . HIS A 1 172 ? 17.133 11.959 -22.747 1.00 79.19 172 HIS A N 1
ATOM 1414 C CA . HIS A 1 172 ? 18.423 12.520 -23.178 1.00 79.19 172 HIS A CA 1
ATOM 1415 C C . HIS A 1 172 ? 18.513 14.044 -23.025 1.00 79.19 172 HIS A C 1
ATOM 1417 O O . HIS A 1 172 ? 19.587 14.609 -23.226 1.00 79.19 172 HIS A O 1
ATOM 1423 N N . LEU A 1 173 ? 17.405 14.724 -22.701 1.00 79.50 173 LEU A N 1
ATOM 1424 C CA . LEU A 1 173 ? 17.400 16.170 -22.449 1.00 79.50 173 LEU A CA 1
ATOM 1425 C C . LEU A 1 173 ? 18.079 16.510 -21.119 1.00 79.50 173 LEU A C 1
ATOM 1427 O O . LEU A 1 173 ? 18.541 17.635 -20.925 1.00 79.50 173 LEU A O 1
ATOM 1431 N N . HIS A 1 174 ? 18.174 15.530 -20.224 1.00 67.75 174 HIS A N 1
ATOM 1432 C CA . HIS A 1 174 ? 18.836 15.655 -18.940 1.00 67.75 174 HIS A CA 1
ATOM 1433 C C . HIS A 1 174 ? 20.097 14.790 -18.929 1.00 67.75 174 HIS A C 1
ATOM 1435 O O . HIS A 1 174 ? 20.051 13.593 -19.202 1.00 67.75 174 HIS A O 1
ATOM 1441 N N . SER A 1 175 ? 21.248 15.387 -18.613 1.00 57.56 175 SER A N 1
ATOM 1442 C CA . SER A 1 175 ? 22.425 14.586 -18.281 1.00 57.56 175 SER A CA 1
ATOM 1443 C C . SER A 1 175 ? 22.192 13.907 -16.930 1.00 57.56 175 SER A C 1
ATOM 1445 O O . SER A 1 175 ? 21.629 14.553 -16.039 1.00 57.56 175 SER A O 1
ATOM 1447 N N . PRO A 1 176 ? 22.664 12.665 -16.724 1.00 59.50 176 PRO A N 1
ATOM 1448 C CA . PRO A 1 176 ? 22.739 12.093 -15.387 1.00 59.50 176 PRO A CA 1
ATOM 1449 C C . PRO A 1 176 ? 23.434 13.091 -14.458 1.00 59.50 176 PRO A C 1
ATOM 1451 O O . PRO A 1 176 ? 24.442 13.693 -14.842 1.00 59.50 176 PRO A O 1
ATOM 1454 N N . ILE A 1 177 ? 22.853 13.317 -13.280 1.00 57.12 177 ILE A N 1
ATOM 1455 C CA . ILE A 1 177 ? 23.417 14.214 -12.270 1.00 57.12 177 ILE A CA 1
ATOM 1456 C C . ILE A 1 177 ? 24.812 13.679 -11.917 1.00 57.12 177 ILE A C 1
ATOM 1458 O O . ILE A 1 177 ? 24.934 12.524 -11.508 1.00 57.12 177 ILE A O 1
ATOM 1462 N N . TRP A 1 178 ? 25.833 14.508 -12.138 1.00 42.59 178 TRP A N 1
ATOM 1463 C CA . TRP A 1 178 ? 27.204 14.305 -11.665 1.00 42.59 178 TRP A CA 1
ATOM 1464 C C . TRP A 1 178 ? 27.374 14.924 -10.281 1.00 42.59 178 TRP A C 1
ATOM 1466 O O . TRP A 1 178 ? 26.898 16.070 -10.098 1.00 42.59 178 TRP A O 1
#